Protein AF-0000000087668466 (afdb_homodimer)

pLDDT: mean 83.69, std 15.33, range [40.72, 98.5]

Secondary structure (DSSP, 8-state):
---TTEEEEE-PPPSS---TT---TTS-EEEEEEEEPPPB--EEEEEEEESSPPPTTS-EEEEPHHHHHHHT-PSSEEEE-SEEEEEEGGG-TTBS-SS-SEE--HHHHHHHHHHHHHHHHTT--EEEE--/---TTEEEEE-PPPSS---TT---TTS-EEEEEEEEPPPB--EEEEEEEESSPPPTTS--EEEPHHHHHHHT-PSSEEE--SEEEEEEGGG-TTBS-SS-SEE--HHHHHHHHHHHHHHHHTT--EEEE--

Structure (mmCIF, N/CA/C/O backbone):
data_AF-0000000087668466-model_v1
#
loop_
_entity.id
_entity.type
_entity.pdbx_description
1 polymer 'Growth inhibitor PemK'
#
loop_
_atom_site.group_PDB
_atom_site.id
_atom_site.type_symbol
_atom_site.label_atom_id
_atom_site.label_alt_id
_atom_site.label_comp_id
_atom_site.label_asym_id
_atom_site.label_entity_id
_atom_site.label_seq_id
_atom_site.pdbx_PDB_ins_code
_atom_site.Cartn_x
_atom_site.Cartn_y
_atom_site.Cartn_z
_atom_site.occupancy
_atom_site.B_iso_or_equiv
_atom_site.auth_seq_id
_atom_site.auth_comp_id
_atom_site.auth_asym_id
_atom_site.auth_atom_id
_atom_site.pdbx_PDB_model_num
ATOM 1 N N . MET A 1 1 ? -9.117 -13.438 -1.284 1 74.69 1 MET A N 1
ATOM 2 C CA . MET A 1 1 ? -7.766 -12.883 -1.283 1 74.69 1 MET A CA 1
ATOM 3 C C . MET A 1 1 ? -6.734 -13.953 -1.616 1 74.69 1 MET A C 1
ATOM 5 O O . MET A 1 1 ? -6.914 -15.125 -1.272 1 74.69 1 MET A O 1
ATOM 9 N N . LEU A 1 2 ? -5.879 -13.742 -2.621 1 89.25 2 LEU A N 1
ATOM 10 C CA . LEU A 1 2 ? -4.828 -14.664 -3.051 1 89.25 2 LEU A CA 1
ATOM 11 C C . LEU A 1 2 ? -3.779 -14.836 -1.96 1 89.25 2 LEU A C 1
ATOM 13 O O . LEU A 1 2 ? -3.227 -13.852 -1.461 1 89.25 2 LEU A O 1
ATOM 17 N N . GLU A 1 3 ? -3.691 -16.078 -1.458 1 93.69 3 GLU A N 1
ATOM 18 C CA . GLU A 1 3 ? -2.729 -16.406 -0.412 1 93.69 3 GLU A CA 1
ATOM 19 C C . GLU A 1 3 ? -1.695 -17.406 -0.915 1 93.69 3 GLU A C 1
ATOM 21 O O . GLU A 1 3 ? -2 -18.25 -1.76 1 93.69 3 GLU A O 1
ATOM 26 N N . PRO A 1 4 ? -0.49 -17.312 -0.332 1 95.81 4 PRO A N 1
ATOM 27 C CA . PRO A 1 4 ? 0.519 -18.312 -0.706 1 95.81 4 PRO A CA 1
ATOM 28 C C . PRO A 1 4 ? 0.004 -19.75 -0.595 1 95.81 4 PRO A C 1
ATOM 30 O O . PRO A 1 4 ? -0.711 -20.078 0.354 1 95.81 4 PRO A O 1
ATOM 33 N N . GLY A 1 5 ? 0.36 -20.5 -1.574 1 97.19 5 GLY A N 1
ATOM 34 C CA . GLY A 1 5 ? -0.055 -21.891 -1.605 1 97.19 5 GLY A CA 1
ATOM 35 C C . GLY A 1 5 ? -1.271 -22.141 -2.48 1 97.19 5 GLY A C 1
ATOM 36 O O . GLY A 1 5 ? -1.521 -23.266 -2.908 1 97.19 5 GLY A O 1
ATOM 37 N N . GLN A 1 6 ? -2.033 -21.109 -2.707 1 97.69 6 GLN A N 1
ATOM 38 C CA . GLN A 1 6 ? -3.234 -21.266 -3.521 1 97.69 6 GLN A CA 1
ATOM 39 C C . GLN A 1 6 ? -2.881 -21.438 -4.996 1 97.69 6 GLN A C 1
ATOM 41 O O . GLN A 1 6 ? -1.915 -20.844 -5.484 1 97.69 6 GLN A O 1
ATOM 46 N N . VAL A 1 7 ? -3.652 -22.312 -5.621 1 97.81 7 VAL A N 1
ATOM 47 C CA . VAL A 1 7 ? -3.562 -22.516 -7.062 1 97.81 7 VAL A CA 1
ATOM 48 C C . VAL A 1 7 ? -4.785 -21.906 -7.75 1 97.81 7 VAL A C 1
ATOM 50 O O . VAL A 1 7 ? -5.922 -22.203 -7.379 1 97.81 7 VAL A O 1
ATOM 53 N N . VAL A 1 8 ? -4.504 -21.031 -8.719 1 96.69 8 VAL A N 1
ATOM 54 C CA . VAL A 1 8 ? -5.574 -20.328 -9.422 1 96.69 8 VAL A CA 1
ATOM 55 C C . VAL A 1 8 ? -5.332 -20.406 -10.93 1 96.69 8 VAL A C 1
ATOM 57 O O . VAL A 1 8 ? -4.234 -20.75 -11.367 1 96.69 8 VAL A O 1
ATOM 60 N N . ARG A 1 9 ? -6.398 -20.156 -11.656 1 95.25 9 ARG A N 1
ATOM 61 C CA . ARG A 1 9 ? -6.258 -20.062 -13.102 1 95.25 9 ARG A CA 1
ATOM 62 C C . ARG A 1 9 ? -5.918 -18.641 -13.531 1 95.25 9 ARG A C 1
ATOM 64 O O . ARG A 1 9 ? -6.547 -17.672 -13.07 1 95.25 9 ARG A O 1
ATOM 71 N N . PHE A 1 10 ? -4.945 -18.516 -14.391 1 93.88 10 PHE A N 1
ATOM 72 C CA . PHE A 1 10 ? -4.352 -17.234 -14.734 1 93.88 10 PHE A CA 1
ATOM 73 C C . PHE A 1 10 ? -3.822 -17.25 -16.172 1 93.88 10 PHE A C 1
ATOM 75 O O . PHE A 1 10 ? -3.283 -18.25 -16.625 1 93.88 10 PHE A O 1
ATOM 82 N N . PHE A 1 11 ? -4 -16.062 -16.875 1 90.94 11 PHE A N 1
ATOM 83 C CA . PHE A 1 11 ? -3.406 -15.883 -18.203 1 90.94 11 PHE A CA 1
ATOM 84 C C . PHE A 1 11 ? -1.928 -15.523 -18.078 1 90.94 11 PHE A C 1
ATOM 86 O O . PHE A 1 11 ? -1.559 -14.352 -18.156 1 90.94 11 PHE A O 1
ATOM 93 N N . TYR A 1 12 ? -1.176 -16.516 -17.953 1 90.25 12 TYR A N 1
ATOM 94 C CA . TYR A 1 12 ? 0.248 -16.406 -17.656 1 90.25 12 TYR A CA 1
ATOM 95 C C . TYR A 1 12 ? 1.022 -15.93 -18.875 1 90.25 12 TYR A C 1
ATOM 97 O O . TYR A 1 12 ? 0.819 -16.438 -19.984 1 90.25 12 TYR A O 1
ATOM 105 N N . LEU A 1 13 ? 1.926 -14.961 -18.672 1 84.38 13 LEU A N 1
ATOM 106 C CA . LEU A 1 13 ? 2.801 -14.43 -19.703 1 84.38 13 LEU A CA 1
ATOM 107 C C . LEU A 1 13 ? 4.195 -15.047 -19.609 1 84.38 13 LEU A C 1
ATOM 109 O O . LEU A 1 13 ? 4.871 -14.898 -18.578 1 84.38 13 LEU A O 1
ATOM 113 N N . TRP A 1 14 ? 4.598 -15.672 -20.641 1 82.31 14 TRP A N 1
ATOM 114 C CA . TRP A 1 14 ? 5.926 -16.281 -20.672 1 82.31 14 TRP A CA 1
ATOM 115 C C . TRP A 1 14 ? 6.957 -15.297 -21.219 1 82.31 14 TRP A C 1
ATOM 117 O O . TRP A 1 14 ? 6.68 -14.547 -22.156 1 82.31 14 TRP A O 1
ATOM 127 N N . SER A 1 15 ? 8 -14.953 -20.438 1 72.69 15 SER A N 1
ATOM 128 C CA . SER A 1 15 ? 9.078 -14.109 -20.938 1 72.69 15 SER A CA 1
ATOM 129 C C . SER A 1 15 ? 9.727 -14.719 -22.188 1 72.69 15 SER A C 1
ATOM 131 O O . SER A 1 15 ? 10.102 -13.992 -23.109 1 72.69 15 SER A O 1
ATOM 133 N N . ARG A 1 16 ? 10.336 -15.914 -22.125 1 60.56 16 ARG A N 1
ATOM 134 C CA . ARG A 1 16 ? 11.008 -16.562 -23.25 1 60.56 16 ARG A CA 1
ATOM 135 C C . ARG A 1 16 ? 10.031 -17.391 -24.062 1 60.56 16 ARG A C 1
ATOM 137 O O . ARG A 1 16 ? 8.969 -17.781 -23.578 1 60.56 16 ARG A O 1
ATOM 144 N N . GLN A 1 17 ? 10.164 -17.344 -25.328 1 52.53 17 GLN A N 1
ATOM 145 C CA . GLN A 1 17 ? 9.414 -18.219 -26.219 1 52.53 17 GLN A CA 1
ATOM 146 C C . GLN A 1 17 ? 9.062 -19.531 -25.516 1 52.53 17 GLN A C 1
ATOM 148 O O . GLN A 1 17 ? 9.945 -20.25 -25.031 1 52.53 17 GLN A O 1
ATOM 153 N N . PRO A 1 18 ? 7.824 -19.547 -24.984 1 53.69 18 PRO A N 1
ATOM 154 C CA . PRO A 1 18 ? 7.445 -20.828 -24.406 1 53.69 18 PRO A CA 1
ATOM 155 C C . PRO A 1 18 ? 7.93 -22.016 -25.219 1 53.69 18 PRO A C 1
ATOM 157 O O . PRO A 1 18 ? 8.133 -21.891 -26.438 1 53.69 18 PRO A O 1
ATOM 160 N N . ALA A 1 19 ? 8.547 -23.047 -24.562 1 48.31 19 ALA A N 1
ATOM 161 C CA . ALA A 1 19 ? 8.914 -24.234 -25.328 1 48.31 19 ALA A CA 1
ATOM 162 C C . ALA A 1 19 ? 7.809 -24.625 -26.297 1 48.31 19 ALA A C 1
ATOM 164 O O . ALA A 1 19 ? 6.652 -24.234 -26.125 1 48.31 19 ALA A O 1
ATOM 165 N N . ALA A 1 20 ? 8.047 -25.375 -27.203 1 45.81 20 ALA A N 1
ATOM 166 C CA . ALA A 1 20 ? 7.207 -26.016 -28.203 1 45.81 20 ALA A CA 1
ATOM 167 C C . ALA A 1 20 ? 5.949 -26.609 -27.578 1 45.81 20 ALA A C 1
ATOM 169 O O . ALA A 1 20 ? 6.027 -27.344 -26.594 1 45.81 20 ALA A O 1
ATOM 170 N N . GLY A 1 21 ? 4.723 -26.078 -27.859 1 49 21 GLY A N 1
ATOM 171 C CA . GLY A 1 21 ? 3.426 -26.547 -27.391 1 49 21 GLY A CA 1
ATOM 172 C C . GLY A 1 21 ? 2.791 -25.625 -26.375 1 49 21 GLY A C 1
ATOM 173 O O . GLY A 1 21 ? 1.632 -25.797 -26 1 49 21 GLY A O 1
ATOM 174 N N . GLU A 1 22 ? 3.619 -25.047 -25.594 1 52.09 22 GLU A N 1
ATOM 175 C CA . GLU A 1 22 ? 3.023 -24.109 -24.656 1 52.09 22 GLU A CA 1
ATOM 176 C C . GLU A 1 22 ? 2.531 -22.844 -25.344 1 52.09 22 GLU A C 1
ATOM 178 O O . GLU A 1 22 ? 3.295 -22.188 -26.047 1 52.09 22 GLU A O 1
ATOM 183 N N . GLU A 1 23 ? 1.44 -22.906 -26.016 1 49.44 23 GLU A N 1
ATOM 184 C CA . GLU A 1 23 ? 0.861 -21.797 -26.75 1 49.44 23 GLU A CA 1
ATOM 185 C C . GLU A 1 23 ? 0.897 -20.516 -25.922 1 49.44 23 GLU A C 1
ATOM 187 O O . GLU A 1 23 ? 0.97 -20.562 -24.688 1 49.44 23 GLU A O 1
ATOM 192 N N . SER A 1 24 ? 0.688 -19.375 -26.656 1 50.5 24 SER A N 1
ATOM 193 C CA . SER A 1 24 ? 0.589 -17.953 -26.359 1 50.5 24 SER A CA 1
ATOM 194 C C . SER A 1 24 ? -0.264 -17.703 -25.109 1 50.5 24 SER A C 1
ATOM 196 O O . SER A 1 24 ? -1.017 -18.578 -24.688 1 50.5 24 SER A O 1
ATOM 198 N N . GLY A 1 25 ? -0.074 -16.531 -24.281 1 55.69 25 GLY A N 1
ATOM 199 C CA . GLY A 1 25 ? -0.77 -15.75 -23.281 1 55.69 25 GLY A CA 1
ATOM 200 C C . GLY A 1 25 ? -2.279 -15.812 -23.422 1 55.69 25 GLY A C 1
ATOM 201 O O . GLY A 1 25 ? -3 -15.078 -22.734 1 55.69 25 GLY A O 1
ATOM 202 N N . ARG A 1 26 ? -2.707 -16.828 -24.391 1 63.75 26 ARG A N 1
ATOM 203 C CA . ARG A 1 26 ? -4.137 -16.672 -24.625 1 63.75 26 ARG A CA 1
ATOM 204 C C . ARG A 1 26 ? -4.941 -17.641 -23.766 1 63.75 26 ARG A C 1
ATOM 206 O O . ARG A 1 26 ? -6.168 -17.547 -23.688 1 63.75 26 ARG A O 1
ATOM 213 N N . LYS A 1 27 ? -4.137 -18.609 -23.062 1 82 27 LYS A N 1
ATOM 214 C CA . LYS A 1 27 ? -4.988 -19.5 -22.266 1 82 27 LYS A CA 1
ATOM 215 C C . LYS A 1 27 ? -4.688 -19.359 -20.781 1 82 27 LYS A C 1
ATOM 217 O O . LYS A 1 27 ? -3.527 -19.219 -20.375 1 82 27 LYS A O 1
ATOM 222 N N . ALA A 1 28 ? -5.809 -19.438 -20.078 1 90.06 28 ALA A N 1
ATOM 223 C CA . ALA A 1 28 ? -5.637 -19.438 -18.625 1 90.06 28 ALA A CA 1
ATOM 224 C C . ALA A 1 28 ? -5.031 -20.75 -18.156 1 90.06 28 ALA A C 1
ATOM 226 O O . ALA A 1 28 ? -5.418 -21.828 -18.609 1 90.06 28 ALA A O 1
ATOM 227 N N . ARG A 1 29 ? -3.986 -20.719 -17.391 1 92 29 ARG A N 1
ATOM 228 C CA . ARG A 1 29 ? -3.336 -21.906 -16.844 1 92 29 ARG A CA 1
ATOM 229 C C . ARG A 1 29 ? -3.258 -21.844 -15.328 1 92 29 ARG A C 1
ATOM 231 O O . ARG A 1 29 ? -3.383 -20.766 -14.742 1 92 29 ARG A O 1
ATOM 238 N N . PRO A 1 30 ? -3.133 -23.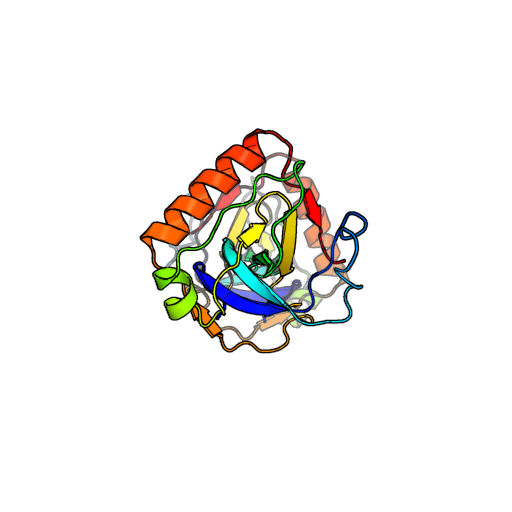078 -14.75 1 95.75 30 PRO A N 1
ATOM 239 C CA . PRO A 1 30 ? -2.932 -23.047 -13.305 1 95.75 30 PRO A CA 1
ATOM 240 C C . PRO A 1 30 ? -1.602 -22.422 -12.906 1 95.75 30 PRO A C 1
ATOM 242 O O . PRO A 1 30 ? -0.575 -22.672 -13.539 1 95.75 30 PRO A O 1
ATOM 245 N N . VAL A 1 31 ? -1.714 -21.562 -11.961 1 95.44 31 VAL A N 1
ATOM 246 C CA . VAL A 1 31 ? -0.532 -20.953 -11.352 1 95.44 31 VAL A CA 1
ATOM 247 C C . VAL A 1 31 ? -0.615 -21.062 -9.836 1 95.44 31 VAL A C 1
ATOM 249 O O . VAL A 1 31 ? -1.71 -21.125 -9.266 1 95.44 31 VAL A O 1
ATOM 252 N N . CYS A 1 32 ? 0.542 -21.078 -9.25 1 96.75 32 CYS A N 1
ATOM 253 C CA . CYS A 1 32 ? 0.614 -21.078 -7.789 1 96.75 32 CYS A CA 1
ATOM 254 C C . CYS A 1 32 ? 1.065 -19.734 -7.258 1 96.75 32 CYS A C 1
ATOM 256 O O . CYS A 1 32 ? 2.047 -19.156 -7.738 1 96.75 32 CYS A O 1
ATOM 258 N N . VAL A 1 33 ? 0.328 -19.25 -6.266 1 96.44 33 VAL A N 1
ATOM 259 C CA . VAL A 1 33 ? 0.788 -18.094 -5.488 1 96.44 33 VAL A CA 1
ATOM 260 C C . VAL A 1 33 ? 1.886 -18.531 -4.523 1 96.44 33 VAL A C 1
ATOM 262 O O . VAL A 1 33 ? 1.638 -19.328 -3.609 1 96.44 33 VAL A O 1
ATOM 265 N N . VAL A 1 34 ? 3.09 -17.984 -4.648 1 93.69 34 VAL A N 1
ATOM 266 C CA . VAL A 1 34 ? 4.18 -18.422 -3.781 1 93.69 34 VAL A CA 1
ATOM 267 C C . VAL A 1 34 ? 4.504 -17.328 -2.766 1 93.69 34 VAL A C 1
ATOM 269 O O . VAL A 1 34 ? 4.766 -17.609 -1.597 1 93.69 34 VAL A O 1
ATOM 272 N N . VAL A 1 35 ? 4.453 -16.078 -3.244 1 90.88 35 VAL A N 1
ATOM 273 C CA . VAL A 1 35 ? 4.75 -14.938 -2.389 1 90.88 35 VAL A CA 1
ATOM 274 C C . VAL A 1 35 ? 3.65 -13.891 -2.527 1 90.88 35 VAL A C 1
ATOM 276 O O . VAL A 1 35 ? 3.137 -13.656 -3.625 1 90.88 35 VAL A O 1
ATOM 279 N N . ARG A 1 36 ? 3.234 -13.391 -1.393 1 91.69 36 ARG A N 1
ATOM 280 C CA . ARG A 1 36 ? 2.377 -12.211 -1.343 1 91.69 36 ARG A CA 1
ATOM 281 C C . ARG A 1 36 ? 3.027 -11.094 -0.537 1 91.69 36 ARG A C 1
ATOM 283 O O . ARG A 1 36 ? 3.436 -11.297 0.607 1 91.69 36 ARG A O 1
ATOM 290 N N . THR A 1 37 ? 3.115 -9.953 -1.13 1 90.56 37 THR A N 1
ATOM 291 C CA . THR A 1 37 ? 3.662 -8.805 -0.423 1 90.56 37 THR A CA 1
ATOM 292 C C . THR A 1 37 ? 2.545 -7.977 0.208 1 90.56 37 THR A C 1
ATOM 294 O O . THR A 1 37 ? 1.407 -7.996 -0.267 1 90.56 37 THR A O 1
ATOM 297 N N . ALA A 1 38 ? 2.842 -7.375 1.315 1 85.81 38 ALA A N 1
ATOM 298 C CA . ALA A 1 38 ? 1.874 -6.59 2.076 1 85.81 38 ALA A CA 1
ATOM 299 C C . ALA A 1 38 ? 1.479 -5.328 1.317 1 85.81 38 ALA A C 1
ATOM 301 O O . ALA A 1 38 ? 2.258 -4.805 0.516 1 85.81 38 ALA A O 1
ATOM 302 N N . VAL A 1 39 ? 0.269 -5 1.552 1 85.12 39 VAL A N 1
ATOM 303 C CA . VAL A 1 39 ? -0.189 -3.682 1.119 1 85.12 39 VAL A CA 1
ATOM 304 C C . VAL A 1 39 ? 0.489 -2.6 1.955 1 85.12 39 VAL A C 1
ATOM 306 O O . VAL A 1 39 ? 0.619 -2.738 3.174 1 85.12 39 VAL A O 1
ATOM 309 N N . VAL A 1 40 ? 1.093 -1.697 1.32 1 83.44 40 VAL A N 1
ATOM 310 C CA . VAL A 1 40 ? 1.573 -0.511 2.021 1 83.44 40 VAL A CA 1
ATOM 311 C C . VAL A 1 40 ? 0.522 0.595 1.945 1 83.44 40 VAL A C 1
ATOM 313 O O . VAL A 1 40 ? 0.251 1.129 0.868 1 83.44 40 VAL A O 1
ATOM 316 N N . PRO A 1 41 ? -0.043 0.794 3.109 1 84.5 41 PRO A N 1
ATOM 317 C CA . PRO A 1 41 ? -1.037 1.869 3.08 1 84.5 41 PRO A CA 1
ATOM 318 C C . PRO A 1 41 ? -0.433 3.223 2.711 1 84.5 41 PRO A C 1
ATOM 320 O O . PRO A 1 41 ? 0.759 3.451 2.932 1 84.5 41 PRO A O 1
ATOM 323 N N . GLY A 1 42 ? -1.167 3.922 2.029 1 87.75 42 GLY A N 1
ATOM 324 C CA . GLY A 1 42 ? -0.729 5.297 1.863 1 87.75 42 GLY A CA 1
ATOM 325 C C . GLY A 1 42 ? -0.525 6.023 3.182 1 87.75 42 GLY A C 1
ATOM 326 O O . GLY A 1 42 ? -0.926 5.527 4.234 1 87.75 42 GLY A O 1
ATOM 327 N N . ALA A 1 43 ? 0.302 7.082 3.186 1 90.81 43 ALA A N 1
ATOM 328 C CA . ALA A 1 43 ? 0.573 7.891 4.371 1 90.81 43 ALA A CA 1
ATOM 329 C C . ALA A 1 43 ? 0.431 9.375 4.066 1 90.81 43 ALA A C 1
ATOM 331 O O . ALA A 1 43 ? 0.506 9.789 2.906 1 90.81 43 ALA A O 1
ATOM 332 N N . VAL A 1 44 ? 0.131 10.047 5.164 1 92.94 44 VAL A N 1
ATOM 333 C CA . VAL A 1 44 ? 0.108 11.5 5.051 1 92.94 44 VAL A CA 1
ATOM 334 C C . VAL A 1 44 ? 1.109 12.117 6.027 1 92.94 44 VAL A C 1
ATOM 336 O O . VAL A 1 44 ? 1.418 11.523 7.062 1 92.94 44 VAL A O 1
ATOM 339 N N . PHE A 1 45 ? 1.601 13.258 5.629 1 91.5 45 PHE A N 1
ATOM 340 C CA . PHE A 1 45 ? 2.469 14.078 6.461 1 91.5 45 PHE A CA 1
ATOM 341 C C . PHE A 1 45 ? 1.72 15.305 6.98 1 91.5 45 PHE A C 1
ATOM 343 O O . PHE A 1 45 ? 1.287 16.156 6.195 1 91.5 45 PHE A O 1
ATOM 350 N N . LEU A 1 46 ? 1.592 15.297 8.281 1 93.56 46 LEU A N 1
ATOM 351 C CA . LEU A 1 46 ? 0.77 16.297 8.945 1 93.56 46 LEU A CA 1
ATOM 352 C C . LEU A 1 46 ? 1.641 17.359 9.625 1 93.56 46 LEU A C 1
ATOM 354 O O . LEU A 1 46 ? 2.475 17.031 10.469 1 93.56 46 LEU A O 1
ATOM 358 N N . PHE A 1 47 ? 1.42 18.594 9.219 1 92.75 47 PHE A N 1
ATOM 359 C CA . PHE A 1 47 ? 2.131 19.719 9.797 1 92.75 47 PHE A CA 1
ATOM 360 C C . PHE A 1 47 ? 1.215 20.516 10.719 1 92.75 47 PHE A C 1
ATOM 362 O O . PHE A 1 47 ? 0.108 20.891 10.328 1 92.75 47 PHE A O 1
ATOM 369 N N . PRO A 1 48 ? 1.625 20.844 11.914 1 92.25 48 PRO A N 1
ATOM 370 C CA . PRO A 1 48 ? 0.76 21.531 12.883 1 92.25 48 PRO A CA 1
ATOM 371 C C . PRO A 1 48 ? 0.618 23.016 12.594 1 92.25 48 PRO A C 1
ATOM 373 O O . PRO A 1 48 ? 1.541 23.641 12.062 1 92.25 48 PRO A O 1
ATOM 376 N N . ILE A 1 49 ? -0.532 23.484 12.938 1 94.19 49 ILE A N 1
ATOM 377 C CA . ILE A 1 49 ? -0.84 24.906 12.852 1 94.19 49 ILE A CA 1
ATOM 378 C C . ILE A 1 49 ? -1.009 25.484 14.258 1 94.19 49 ILE A C 1
ATOM 380 O O . ILE A 1 49 ? -1.653 24.859 15.109 1 94.19 49 ILE A O 1
ATOM 384 N N . SER A 1 50 ? -0.351 26.609 14.492 1 90.56 50 SER A N 1
ATOM 385 C CA . SER A 1 50 ? -0.374 27.25 15.797 1 90.56 50 SER A CA 1
ATOM 386 C C . SER A 1 50 ? -1.004 28.641 15.727 1 90.56 50 SER A C 1
ATOM 388 O O . SER A 1 50 ? -0.775 29.391 14.766 1 90.56 50 SER A O 1
ATOM 390 N N . SER A 1 51 ? -1.815 28.922 16.703 1 91 51 SER A N 1
ATOM 391 C CA . SER A 1 51 ? -2.324 30.281 16.844 1 91 51 SER A CA 1
ATOM 392 C C . SER A 1 51 ? -1.312 31.188 17.547 1 91 51 SER A C 1
ATOM 394 O O . SER A 1 51 ? -1.483 32.406 17.594 1 91 51 SER A O 1
ATOM 396 N N . GLN A 1 52 ? -0.264 30.547 18.047 1 86.25 52 GLN A N 1
ATOM 397 C CA . GLN A 1 52 ? 0.82 31.297 18.656 1 86.25 52 GLN A CA 1
ATOM 398 C C . GLN A 1 52 ? 2.057 31.328 17.766 1 86.25 52 GLN A C 1
ATOM 400 O O . GLN A 1 52 ? 2.416 30.312 17.172 1 86.25 52 GLN A O 1
ATOM 405 N N . MET A 1 53 ? 2.648 32.469 17.719 1 82.69 53 MET A N 1
ATOM 406 C CA . MET A 1 53 ? 3.875 32.625 16.938 1 82.69 53 MET A CA 1
ATOM 407 C C . MET A 1 53 ? 4.973 31.719 17.5 1 82.69 53 MET A C 1
ATOM 409 O O . MET A 1 53 ? 5.238 31.734 18.703 1 82.69 53 MET A O 1
ATOM 413 N N . PRO A 1 54 ? 5.469 30.938 16.562 1 77.81 54 PRO A N 1
ATOM 414 C CA . PRO A 1 54 ? 6.555 30.078 17.031 1 77.81 54 PRO A CA 1
ATOM 415 C C . PRO A 1 54 ? 7.766 30.859 17.516 1 77.81 54 PRO A C 1
ATOM 417 O O . PRO A 1 54 ? 7.914 32.031 17.188 1 77.81 54 PRO A O 1
ATOM 420 N N . GLY A 1 55 ? 8.602 30.219 18.25 1 75.38 55 GLY A N 1
ATOM 421 C CA . GLY A 1 55 ? 9.797 30.859 18.781 1 75.38 55 GLY A CA 1
ATOM 422 C C . GLY A 1 55 ? 10.836 31.172 17.734 1 75.38 55 GLY A C 1
ATOM 423 O O . GLY A 1 55 ? 10.656 30.828 16.562 1 75.38 55 GLY A O 1
ATOM 424 N N . PRO A 1 56 ? 11.812 31.922 18.141 1 72.62 56 PRO A N 1
ATOM 425 C CA . PRO A 1 56 ? 12.844 32.406 17.219 1 72.62 56 PRO A CA 1
ATOM 426 C C . PRO A 1 56 ? 13.609 31.281 16.531 1 72.62 56 PRO A C 1
ATOM 428 O O . PRO A 1 56 ? 14.195 31.5 15.469 1 72.62 56 PRO A O 1
ATOM 431 N N . ASP A 1 57 ? 13.625 30.172 17.047 1 70.44 57 ASP A N 1
ATOM 432 C CA . ASP A 1 57 ? 14.43 29.078 16.516 1 70.44 57 ASP A CA 1
ATOM 433 C C . ASP A 1 57 ? 13.688 28.344 15.391 1 70.44 57 ASP A C 1
ATOM 435 O O . ASP A 1 57 ? 14.258 27.484 14.734 1 70.44 57 ASP A O 1
ATOM 439 N N . ARG A 1 58 ? 12.461 28.859 15.219 1 68.19 58 ARG A N 1
ATOM 440 C CA . ARG A 1 58 ? 11.672 28.156 14.211 1 68.19 58 ARG A CA 1
ATOM 441 C C . ARG A 1 58 ? 11.109 29.141 13.188 1 68.19 58 ARG A C 1
ATOM 443 O O . ARG A 1 58 ? 10.359 30.047 13.531 1 68.19 58 ARG A O 1
ATOM 450 N N . PRO A 1 59 ? 11.578 29.016 12.008 1 68.19 59 PRO A N 1
ATOM 451 C CA . PRO A 1 59 ? 10.945 29.922 11.039 1 68.19 59 PRO A CA 1
ATOM 452 C C . PRO A 1 59 ? 9.492 29.562 10.766 1 68.19 59 PRO A C 1
ATOM 454 O O . PRO A 1 59 ? 9.195 28.469 10.289 1 68.19 59 PRO A O 1
ATOM 457 N N . PRO A 1 60 ? 8.656 30.438 11.375 1 72.31 60 PRO A N 1
ATOM 458 C CA . PRO A 1 60 ? 7.254 30.125 11.094 1 72.31 60 PRO A CA 1
ATOM 459 C C . PRO A 1 60 ? 6.797 30.609 9.719 1 72.31 60 PRO A C 1
ATOM 461 O O . PRO A 1 60 ? 7.352 31.578 9.188 1 72.31 60 PRO A O 1
ATOM 464 N N . LEU A 1 61 ? 6.047 29.812 9.062 1 89.38 61 LEU A N 1
ATOM 465 C CA . LEU A 1 61 ? 5.328 30.297 7.895 1 89.38 61 LEU A CA 1
ATOM 466 C C . LEU A 1 61 ? 3.957 30.844 8.281 1 89.38 61 LEU A C 1
ATOM 468 O O . LEU A 1 61 ? 3.057 30.078 8.625 1 89.38 61 LEU A O 1
ATOM 472 N N . ALA A 1 62 ? 3.852 32.25 8.211 1 93.62 62 ALA A N 1
ATOM 473 C CA . ALA A 1 62 ? 2.582 32.906 8.547 1 93.62 62 ALA A CA 1
ATOM 474 C C . ALA A 1 62 ? 1.519 32.594 7.492 1 93.62 62 ALA A C 1
ATOM 476 O O . ALA A 1 62 ? 1.807 32.594 6.293 1 93.62 62 ALA A O 1
ATOM 477 N N . ILE A 1 63 ? 0.29 32.375 7.922 1 96.44 63 ILE A N 1
ATOM 478 C CA . ILE A 1 63 ? -0.842 32.125 7.035 1 96.44 63 ILE A CA 1
ATOM 479 C C . ILE A 1 63 ? -1.65 33.406 6.859 1 96.44 63 ILE A C 1
ATOM 481 O O . ILE A 1 63 ? -2.014 34.062 7.84 1 96.44 63 ILE A O 1
ATOM 485 N N . SER A 1 64 ? -1.929 33.812 5.621 1 97.31 64 SER A N 1
ATOM 486 C CA . SER A 1 64 ? -2.688 35.031 5.355 1 97.31 64 SER A CA 1
ATOM 487 C C . SER A 1 64 ? -4.125 34.906 5.852 1 97.31 64 SER A C 1
ATOM 489 O O . SER A 1 64 ? -4.633 33.812 6.023 1 97.31 64 SER A O 1
ATOM 491 N N . GLN A 1 65 ? -4.711 36.094 6.012 1 97.88 65 GLN A N 1
ATOM 492 C CA . GLN A 1 65 ? -6.102 36.125 6.457 1 97.88 65 GLN A CA 1
ATOM 493 C C . GLN A 1 65 ? -7 35.375 5.484 1 97.88 65 GLN A C 1
ATOM 495 O O . GLN A 1 65 ? -7.91 34.625 5.902 1 97.88 65 GLN A O 1
ATOM 500 N N . VAL A 1 66 ? -6.77 35.5 4.207 1 98.12 66 VAL A N 1
ATOM 501 C CA . VAL A 1 66 ? -7.562 34.844 3.174 1 98.12 66 VAL A CA 1
ATOM 502 C C . VAL A 1 66 ? -7.426 33.312 3.297 1 98.12 66 VAL A C 1
ATOM 504 O O . VAL A 1 66 ? -8.414 32.594 3.229 1 98.12 66 VAL A O 1
ATOM 507 N N . GLU A 1 67 ? -6.25 32.875 3.441 1 98.5 67 GLU A N 1
ATOM 508 C CA . GLU A 1 67 ? -6 31.453 3.557 1 98.5 67 GLU A CA 1
ATOM 509 C C . GLU A 1 67 ? -6.59 30.891 4.848 1 98.5 67 GLU A C 1
ATOM 511 O O . GLU A 1 67 ? -7.082 29.766 4.875 1 98.5 67 GLU A O 1
ATOM 516 N N . CYS A 1 68 ? -6.477 31.656 5.938 1 98.19 68 CYS A N 1
ATOM 517 C CA . CYS A 1 68 ? -7.121 31.234 7.18 1 98.19 68 CYS A CA 1
ATOM 518 C C . CYS A 1 68 ? -8.617 31.031 6.977 1 98.19 68 CYS A C 1
ATOM 520 O O . CYS A 1 68 ? -9.18 30.031 7.426 1 98.19 68 CYS A O 1
ATOM 522 N N . ARG A 1 69 ? -9.227 31.938 6.32 1 97.75 69 ARG A N 1
ATOM 523 C CA . ARG A 1 69 ? -10.656 31.828 6.047 1 97.75 69 ARG A CA 1
ATOM 524 C C . ARG A 1 69 ? -10.977 30.594 5.219 1 97.75 69 ARG A C 1
ATOM 526 O O . ARG A 1 69 ? -11.906 29.844 5.539 1 97.75 69 ARG A O 1
ATOM 533 N N . ARG A 1 70 ? -10.156 30.312 4.195 1 97.94 70 ARG A N 1
ATOM 534 C CA . ARG A 1 70 ? -10.352 29.141 3.334 1 97.94 70 ARG A CA 1
ATOM 535 C C . ARG A 1 70 ? -10.227 27.859 4.129 1 97.94 70 ARG A C 1
ATOM 537 O O . ARG A 1 70 ? -10.961 26.891 3.877 1 97.94 70 ARG A O 1
ATOM 544 N N . ALA A 1 71 ? -9.32 27.875 5.047 1 98 71 ALA A N 1
ATOM 545 C CA . ALA A 1 71 ? -8.977 26.656 5.785 1 98 71 ALA A CA 1
ATOM 546 C C . ALA A 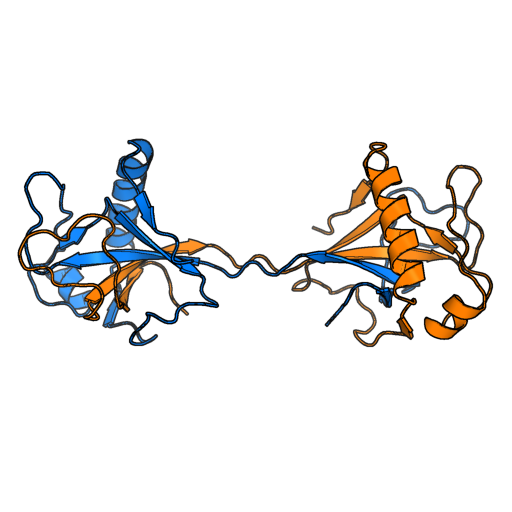1 71 ? -9.875 26.484 7.008 1 98 71 ALA A C 1
ATOM 548 O O . ALA A 1 71 ? -9.789 25.469 7.707 1 98 71 ALA A O 1
ATOM 549 N N . GLY A 1 72 ? -10.672 27.469 7.285 1 97.25 72 GLY A N 1
ATOM 550 C CA . GLY A 1 72 ? -11.547 27.406 8.445 1 97.25 72 GLY A CA 1
ATOM 551 C C . GLY A 1 72 ? -10.828 27.672 9.75 1 97.25 72 GLY A C 1
ATOM 552 O O . GLY A 1 72 ? -11.133 27.062 10.773 1 97.25 72 GLY A O 1
ATOM 553 N N . LEU A 1 73 ? -9.875 28.531 9.695 1 97.5 73 LEU A N 1
ATOM 554 C CA . LEU A 1 73 ? -9.047 28.844 10.852 1 97.5 73 LEU A CA 1
ATOM 555 C C . LEU A 1 73 ? -9.281 30.281 11.305 1 97.5 73 LEU A C 1
ATOM 557 O O . LEU A 1 73 ? -9.711 31.125 10.516 1 97.5 73 LEU A O 1
ATOM 561 N N . ASP A 1 74 ? -8.922 30.453 12.562 1 96.62 74 ASP A N 1
ATOM 562 C CA . ASP A 1 74 ? -8.8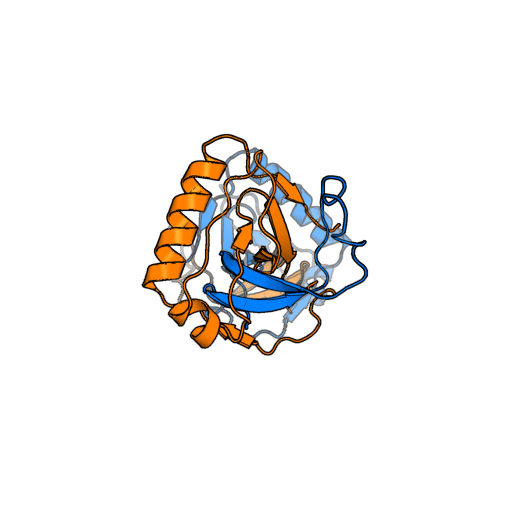83 31.828 13.055 1 96.62 74 ASP A CA 1
ATOM 563 C C . ASP A 1 74 ? -7.57 32.531 12.664 1 96.62 74 ASP A C 1
ATOM 565 O O . ASP A 1 74 ? -6.512 31.891 12.648 1 96.62 74 ASP A O 1
ATOM 569 N N . PHE A 1 75 ? -7.758 33.781 12.406 1 96.12 75 PHE A N 1
ATOM 570 C CA . PHE A 1 75 ? -6.59 34.594 12.133 1 96.12 75 PHE A CA 1
ATOM 571 C C . PHE A 1 75 ? -6.176 35.375 13.383 1 96.12 75 PHE A C 1
ATOM 573 O O . PHE A 1 75 ? -7.031 35.875 14.125 1 96.12 75 PHE A O 1
ATOM 580 N N . PRO A 1 76 ? -4.73 35.438 13.688 1 94.88 76 PRO A N 1
ATOM 581 C CA . PRO A 1 76 ? -3.59 34.938 12.906 1 94.88 76 PRO A CA 1
ATOM 582 C C . PRO A 1 76 ? -3.164 33.531 13.32 1 94.88 76 PRO A C 1
ATOM 584 O O . PRO A 1 76 ? -3.422 33.125 14.453 1 94.88 76 PRO A O 1
ATOM 587 N N . CYS A 1 77 ? -2.623 32.75 12.328 1 95.25 77 CYS A N 1
ATOM 588 C CA . CYS A 1 77 ? -2.021 31.469 12.664 1 95.25 77 CYS A CA 1
ATOM 589 C C . CYS A 1 77 ? -0.793 31.203 11.805 1 95.25 77 CYS A C 1
ATOM 591 O O . CYS A 1 77 ? -0.521 31.938 10.852 1 95.25 77 CYS A O 1
ATOM 593 N N . TRP A 1 78 ? 0.032 30.25 12.227 1 94.44 78 TRP A N 1
ATOM 594 C CA . TRP A 1 78 ? 1.289 29.844 11.609 1 94.44 78 TRP A CA 1
ATOM 595 C C . TRP A 1 78 ? 1.328 28.328 11.406 1 94.44 78 TRP A C 1
ATOM 597 O O . TRP A 1 78 ? 0.805 27.562 12.227 1 94.44 78 TRP A O 1
ATOM 607 N N . ILE A 1 79 ? 1.88 27.953 10.352 1 94 79 ILE A N 1
ATOM 608 C CA . ILE A 1 79 ? 2.137 26.531 10.156 1 94 79 ILE A CA 1
ATOM 609 C C . ILE A 1 79 ? 3.598 26.219 10.477 1 94 79 ILE A C 1
ATOM 611 O O . ILE A 1 79 ? 4.496 26.969 10.086 1 94 79 ILE A O 1
ATOM 615 N N . ILE A 1 80 ? 3.838 25.203 11.219 1 88.5 80 ILE A N 1
ATOM 616 C CA . ILE A 1 80 ? 5.172 24.75 11.602 1 88.5 80 ILE A CA 1
ATOM 617 C C . ILE A 1 80 ? 5.672 23.703 10.594 1 88.5 80 ILE A C 1
ATOM 619 O O . ILE A 1 80 ? 5.059 22.656 10.43 1 88.5 80 ILE A O 1
ATOM 623 N N . LEU A 1 81 ? 6.871 24.016 9.977 1 88.56 81 LEU A N 1
ATOM 624 C CA . LEU A 1 81 ? 7.262 23.203 8.82 1 88.56 81 LEU A CA 1
ATOM 625 C C . LEU A 1 81 ? 8.516 22.391 9.125 1 88.56 81 LEU A C 1
ATOM 627 O O . LEU A 1 81 ? 8.977 21.625 8.289 1 88.56 81 LEU A O 1
ATOM 631 N N . ASP A 1 82 ? 9.031 22.484 10.305 1 82.62 82 ASP A N 1
ATOM 632 C CA . ASP A 1 82 ? 10.289 21.797 10.562 1 82.62 82 ASP A CA 1
ATOM 633 C C . ASP A 1 82 ? 10.047 20.453 11.234 1 82.62 82 ASP A C 1
ATOM 635 O O . ASP A 1 82 ? 10.992 19.734 11.578 1 82.62 82 ASP A O 1
ATOM 639 N N . GLU A 1 83 ? 8.867 20.156 11.586 1 83.81 83 GLU A N 1
ATOM 640 C CA . GLU A 1 83 ? 8.508 18.828 12.078 1 83.81 83 GLU A CA 1
ATOM 641 C C . GLU A 1 83 ? 7.129 18.406 11.578 1 83.81 83 GLU A C 1
ATOM 643 O O . GLU A 1 83 ? 6.328 19.25 11.164 1 83.81 83 GLU A O 1
ATOM 648 N N . TYR A 1 84 ? 6.863 17.156 11.609 1 89 84 TYR A N 1
ATOM 649 C CA . TYR A 1 84 ? 5.582 16.625 11.164 1 89 84 TYR A CA 1
ATOM 650 C C . TYR A 1 84 ? 5.316 15.258 11.773 1 89 84 TYR A C 1
ATOM 652 O O . TYR A 1 84 ? 6.234 14.602 12.273 1 89 84 TYR A O 1
ATOM 660 N N . ASN A 1 85 ? 4.008 14.977 11.844 1 88.81 85 ASN A N 1
ATOM 661 C CA . ASN A 1 85 ? 3.613 13.602 12.102 1 88.81 85 ASN A CA 1
ATOM 662 C C . ASN A 1 85 ? 3.352 12.836 10.805 1 88.81 85 ASN A C 1
ATOM 664 O O . ASN A 1 85 ? 2.592 13.297 9.953 1 88.81 85 ASN A O 1
ATOM 668 N N . ARG A 1 86 ? 4.051 11.75 10.617 1 88.75 86 ARG A N 1
ATOM 669 C CA . ARG A 1 86 ? 3.719 10.828 9.531 1 88.75 86 ARG A CA 1
ATOM 670 C C . ARG A 1 86 ? 2.668 9.82 9.977 1 88.75 86 ARG A C 1
ATOM 672 O O . ARG A 1 86 ? 2.852 9.125 10.977 1 88.75 86 ARG A O 1
ATOM 679 N N . VAL A 1 87 ? 1.567 9.742 9.219 1 88.88 87 VAL A N 1
ATOM 680 C CA . VAL A 1 87 ? 0.46 8.891 9.633 1 88.88 87 VAL A CA 1
ATOM 681 C C . VAL A 1 87 ? 0.074 7.941 8.5 1 88.88 87 VAL A C 1
ATOM 683 O O . VAL A 1 87 ? -0.233 8.391 7.391 1 88.88 87 VAL A O 1
ATOM 686 N N . GLU A 1 88 ? 0.192 6.617 8.812 1 89 88 GLU A N 1
ATOM 687 C CA . GLU A 1 88 ? -0.348 5.641 7.871 1 89 88 GLU A CA 1
ATOM 688 C C . GLU A 1 88 ? -1.873 5.695 7.836 1 89 88 GLU A C 1
ATOM 690 O O . GLU A 1 88 ? -2.523 5.723 8.883 1 89 88 GLU A O 1
ATOM 695 N N . LEU A 1 89 ? -2.393 5.648 6.637 1 88.62 89 LEU A N 1
ATOM 696 C CA . LEU A 1 89 ? -3.816 5.922 6.477 1 88.62 89 LEU A CA 1
ATOM 697 C C . LEU A 1 89 ? -4.656 4.77 7.023 1 88.62 89 LEU A C 1
ATOM 699 O O . LEU A 1 89 ? -5.836 4.949 7.328 1 88.62 89 LEU A O 1
ATOM 703 N N . ASP A 1 90 ? -4.121 3.609 7.184 1 84.69 90 ASP A N 1
ATOM 704 C CA . ASP A 1 90 ? -4.867 2.494 7.754 1 84.69 90 ASP A CA 1
ATOM 705 C C . ASP A 1 90 ? -4.773 2.494 9.281 1 84.69 90 ASP A C 1
ATOM 707 O O . ASP A 1 90 ? -5.461 1.72 9.945 1 84.69 90 ASP A O 1
ATOM 711 N N . LYS A 1 91 ? -3.904 3.408 9.844 1 82.25 91 LYS A N 1
ATOM 712 C CA . LYS A 1 91 ? -3.723 3.514 11.289 1 82.25 91 LYS A CA 1
ATOM 713 C C . LYS A 1 91 ? -3.898 4.953 11.766 1 82.25 91 LYS A C 1
ATOM 715 O O . LYS A 1 91 ? -3.131 5.438 12.594 1 82.25 91 LYS A O 1
ATOM 720 N N . ALA A 1 92 ? -4.797 5.633 11.102 1 84.31 92 ALA A N 1
ATOM 721 C CA . ALA A 1 92 ? -4.949 7.043 11.461 1 84.31 92 ALA A CA 1
ATOM 722 C C . ALA A 1 92 ? -5.918 7.211 12.625 1 84.31 92 ALA A C 1
ATOM 724 O O . ALA A 1 92 ? -6.922 7.918 12.508 1 84.31 92 ALA A O 1
ATOM 725 N N . TYR A 1 93 ? -5.547 6.754 13.773 1 85.31 93 TYR A N 1
ATOM 726 C CA . TYR A 1 93 ? -6.387 6.715 14.961 1 85.31 93 TYR A CA 1
ATOM 727 C C . TYR A 1 93 ? -6.426 8.078 15.648 1 85.31 93 TYR A C 1
ATOM 729 O O . TYR A 1 93 ? -7.348 8.367 16.422 1 85.31 93 TYR A O 1
ATOM 737 N N . ASP A 1 94 ? -5.496 8.859 15.344 1 87.12 94 ASP A N 1
ATOM 738 C CA . ASP A 1 94 ? -5.352 10.125 16.062 1 87.12 94 ASP A CA 1
ATOM 739 C C . ASP A 1 94 ? -6.047 11.258 15.305 1 87.12 94 ASP A C 1
ATOM 741 O O . ASP A 1 94 ? -5.859 12.43 15.641 1 87.12 94 ASP A O 1
ATOM 745 N N . LEU A 1 95 ? -6.812 10.828 14.344 1 89.69 95 LEU A N 1
ATOM 746 C CA . LEU A 1 95 ? -7.664 11.82 13.688 1 89.69 95 LEU A CA 1
ATOM 747 C C . LEU A 1 95 ? -8.938 12.055 14.492 1 89.69 95 LEU A C 1
ATOM 749 O O . LEU A 1 95 ? -9.633 11.109 14.859 1 89.69 95 LEU A O 1
ATOM 753 N N . GLU A 1 96 ? -9.211 13.305 14.797 1 89.88 96 GLU A N 1
ATOM 754 C CA . GLU A 1 96 ? -10.453 13.617 15.492 1 89.88 96 GLU A CA 1
ATOM 755 C C . GLU A 1 96 ? -11.656 13.406 14.578 1 89.88 96 GLU A C 1
ATOM 757 O O . GLU A 1 96 ? -12.688 12.891 15.016 1 89.88 96 GLU A O 1
ATOM 762 N N . THR A 1 97 ? -11.5 13.906 13.359 1 85.81 97 THR A N 1
ATOM 763 C CA . THR A 1 97 ? -12.5 13.75 12.305 1 85.81 97 THR A CA 1
ATOM 764 C C . THR A 1 97 ? -11.828 13.648 10.938 1 85.81 97 THR A C 1
ATOM 766 O O . THR A 1 97 ? -10.711 14.141 10.75 1 85.81 97 THR A O 1
ATOM 769 N N . THR A 1 98 ? -12.539 13.016 10.055 1 83.12 98 THR A N 1
ATOM 770 C CA . THR A 1 98 ? -12.016 12.93 8.703 1 83.12 98 THR A CA 1
ATOM 771 C C . THR A 1 98 ? -12.539 14.078 7.84 1 83.12 98 THR A C 1
ATOM 773 O O . THR A 1 98 ? -12.148 14.219 6.68 1 83.12 98 THR A O 1
ATOM 776 N N . VAL A 1 99 ? -13.383 14.859 8.445 1 91.62 99 VAL A N 1
ATOM 777 C CA . VAL A 1 99 ? -13.922 16 7.719 1 91.62 99 VAL A CA 1
ATOM 778 C C . VAL A 1 99 ? -12.977 17.188 7.859 1 91.62 99 VAL A C 1
ATOM 780 O O . VAL A 1 99 ? -12.719 17.656 8.969 1 91.62 99 VAL A O 1
ATOM 783 N N . PRO A 1 100 ? -12.594 17.656 6.773 1 96.44 100 PRO A N 1
ATOM 784 C CA . PRO A 1 100 ? -11.672 18.781 6.848 1 96.44 100 PRO A CA 1
ATOM 785 C C . PRO A 1 100 ? -12.359 20.078 7.305 1 96.44 100 PRO A C 1
ATOM 787 O O . PRO A 1 100 ? -13.539 20.281 7.008 1 96.44 100 PRO A O 1
ATOM 790 N N . LEU A 1 101 ? -11.688 20.922 8.07 1 97.31 101 LEU A N 1
ATOM 791 C CA . LEU A 1 101 ? -12.109 22.281 8.391 1 97.31 101 LEU A CA 1
ATOM 792 C C . LEU A 1 101 ? -12.172 23.141 7.129 1 97.31 101 LEU A C 1
ATOM 794 O O . LEU A 1 101 ? -13.055 24 6.996 1 97.31 101 LEU A O 1
ATOM 798 N N . GLY A 1 102 ? -11.328 22.969 6.285 1 97.81 102 GLY A N 1
ATOM 799 C CA . GLY A 1 102 ? -11.094 23.688 5.039 1 97.81 102 GLY A CA 1
ATOM 800 C C . GLY A 1 102 ? -9.82 23.25 4.332 1 97.81 102 GLY A C 1
ATOM 801 O O . GLY A 1 102 ? -9.281 22.172 4.621 1 97.81 102 GLY A O 1
ATOM 802 N N . SER A 1 103 ? -9.508 24.031 3.295 1 98.31 103 SER A N 1
ATOM 803 C CA . SER A 1 103 ? -8.305 23.734 2.531 1 98.31 103 SER A CA 1
ATOM 804 C C . SER A 1 103 ? -7.59 25.016 2.096 1 98.31 103 SER A C 1
ATOM 806 O O . SER A 1 103 ? -8.234 26.016 1.784 1 98.31 103 SER A O 1
ATOM 808 N N . PHE A 1 104 ? -6.277 24.906 2.109 1 98.25 104 PHE A N 1
ATOM 809 C CA . PHE A 1 104 ? -5.484 25.984 1.533 1 98.25 104 PHE A CA 1
ATOM 810 C C . PHE A 1 104 ? -5.59 25.984 0.012 1 98.25 104 PHE A C 1
ATOM 812 O O . PHE A 1 104 ? -5.922 24.953 -0.59 1 98.25 104 PHE A O 1
ATOM 819 N N . SER A 1 105 ? -5.312 27.156 -0.561 1 97.69 105 SER A N 1
ATOM 820 C CA . SER A 1 105 ? -5.273 27.25 -2.018 1 97.69 105 SER A CA 1
ATOM 821 C C . SER A 1 105 ? -4.109 26.438 -2.586 1 97.69 105 SER A C 1
ATOM 823 O O . SER A 1 105 ? -3.102 26.234 -1.906 1 97.69 105 SER A O 1
ATOM 825 N N . PRO A 1 106 ? -4.27 26.047 -3.811 1 97 106 PRO A N 1
ATOM 826 C CA . PRO A 1 106 ? -3.141 25.359 -4.449 1 97 106 PRO A CA 1
ATOM 827 C C . PRO A 1 106 ? -1.862 26.188 -4.438 1 97 106 PRO A C 1
ATOM 829 O O . PRO A 1 106 ? -0.769 25.656 -4.254 1 97 106 PRO A O 1
ATOM 832 N N . ALA A 1 107 ? -1.969 27.516 -4.559 1 96.25 107 ALA A N 1
ATOM 833 C CA . ALA A 1 107 ? -0.804 28.406 -4.555 1 96.25 107 ALA A CA 1
ATOM 834 C C . ALA A 1 107 ? -0.114 28.391 -3.193 1 96.25 107 ALA A C 1
ATOM 836 O O . ALA A 1 107 ? 1.114 28.312 -3.113 1 96.25 107 ALA A O 1
ATOM 837 N N . PHE A 1 108 ? -0.923 28.5 -2.234 1 96.94 108 PHE A N 1
ATOM 838 C CA . PHE A 1 108 ? -0.343 28.5 -0.896 1 96.94 108 PHE A CA 1
ATOM 839 C C . PHE A 1 108 ? 0.256 27.125 -0.566 1 96.94 108 PHE A C 1
ATOM 841 O O . PHE A 1 108 ? 1.312 27.047 0.063 1 96.94 108 PHE A O 1
ATOM 848 N N . LEU A 1 109 ? -0.395 26.031 -0.927 1 96.56 109 LEU A N 1
ATOM 849 C CA . LEU A 1 109 ? 0.153 24.688 -0.725 1 96.56 109 LEU A CA 1
ATOM 850 C C . LEU A 1 109 ? 1.494 24.547 -1.434 1 96.56 109 LEU A C 1
ATOM 852 O O . LEU A 1 109 ? 2.42 23.938 -0.896 1 96.56 109 LEU A O 1
ATOM 856 N N . LYS A 1 110 ? 1.588 25.109 -2.602 1 94.88 110 LYS A N 1
ATOM 857 C CA . LYS A 1 110 ? 2.854 25.078 -3.328 1 94.88 110 LYS A CA 1
ATOM 858 C C . LYS A 1 110 ? 3.953 25.797 -2.551 1 94.88 110 LYS A C 1
ATOM 860 O O . LYS A 1 110 ? 5.09 25.312 -2.488 1 94.88 110 LYS A O 1
ATOM 865 N N . ALA A 1 111 ? 3.625 26.906 -1.957 1 92.94 111 ALA A N 1
ATOM 866 C CA . ALA A 1 111 ? 4.582 27.656 -1.144 1 92.94 111 ALA A CA 1
ATOM 867 C C . ALA A 1 111 ? 5.031 26.828 0.062 1 92.94 111 ALA A C 1
ATOM 869 O O . ALA A 1 111 ? 6.215 26.828 0.414 1 92.94 111 ALA A O 1
ATOM 870 N N . ILE A 1 112 ? 4.094 26.172 0.62 1 93.94 112 ILE A N 1
ATOM 871 C CA . ILE A 1 112 ? 4.395 25.312 1.757 1 93.94 112 ILE A CA 1
ATOM 872 C C . ILE A 1 112 ? 5.355 24.203 1.326 1 93.94 112 ILE A C 1
ATOM 874 O O . ILE A 1 112 ? 6.379 23.984 1.973 1 93.94 112 ILE A O 1
ATOM 878 N N . ALA A 1 113 ? 4.996 23.562 0.241 1 89.75 113 ALA A N 1
ATOM 879 C CA . ALA A 1 113 ? 5.797 22.453 -0.259 1 89.75 113 ALA A CA 1
ATOM 880 C C . ALA A 1 113 ? 7.23 22.891 -0.549 1 89.75 113 ALA A C 1
ATOM 882 O O . ALA A 1 113 ? 8.18 22.172 -0.222 1 89.75 113 ALA A O 1
ATOM 883 N N . ASN A 1 114 ? 7.387 24.016 -1.121 1 87.81 114 ASN A N 1
ATOM 884 C CA . ASN A 1 114 ? 8.711 24.547 -1.426 1 87.81 114 ASN A CA 1
ATOM 885 C C . ASN A 1 114 ? 9.523 24.797 -0.157 1 87.81 114 ASN A C 1
ATOM 887 O O . ASN A 1 114 ? 10.719 24.516 -0.117 1 87.81 114 ASN A O 1
ATOM 891 N N . THR A 1 115 ? 8.828 25.281 0.837 1 85.38 115 THR A N 1
ATOM 892 C CA . THR A 1 115 ? 9.5 25.562 2.104 1 85.38 115 THR A CA 1
ATOM 893 C C . THR A 1 115 ? 9.922 24.266 2.787 1 85.38 115 THR A C 1
ATOM 895 O O . THR A 1 115 ? 11.023 24.172 3.332 1 85.38 115 THR A O 1
ATOM 898 N N . VAL A 1 116 ? 9.086 23.344 2.717 1 85.88 116 VAL A N 1
ATOM 899 C CA . VAL A 1 116 ? 9.383 22.047 3.316 1 85.88 116 VAL A CA 1
ATOM 900 C C . VAL A 1 116 ? 10.594 21.422 2.627 1 85.88 116 VAL A C 1
ATOM 902 O O . VAL A 1 116 ? 11.469 20.844 3.287 1 85.88 116 VAL A O 1
ATOM 905 N N . LYS A 1 117 ? 10.641 21.422 1.346 1 82.88 117 LYS A N 1
ATOM 906 C CA . LYS A 1 117 ? 11.758 20.875 0.583 1 82.88 117 LYS A CA 1
ATOM 907 C C . LYS A 1 117 ? 13.078 21.516 1.001 1 82.88 117 LYS A C 1
ATOM 909 O O . LYS A 1 117 ? 14.094 20.844 1.146 1 82.88 117 LYS A O 1
ATOM 914 N N . GLN A 1 118 ? 12.977 22.75 1.206 1 78.94 118 GLN A N 1
ATOM 915 C CA . GLN A 1 118 ? 14.172 23.484 1.618 1 78.94 118 GLN A CA 1
ATOM 916 C C . GLN A 1 118 ? 14.586 23.094 3.035 1 78.94 118 GLN A C 1
ATOM 918 O O . GLN A 1 118 ? 15.781 22.953 3.318 1 78.94 118 GLN A O 1
ATOM 923 N N . ALA A 1 119 ? 13.539 22.891 3.848 1 74.81 119 ALA A N 1
ATOM 924 C CA . ALA A 1 119 ? 13.805 22.5 5.227 1 74.81 119 ALA A CA 1
ATOM 925 C C . ALA A 1 119 ? 14.359 21.078 5.289 1 74.81 119 ALA A C 1
ATOM 927 O O . ALA A 1 119 ? 15.234 20.781 6.105 1 74.81 119 ALA A O 1
ATOM 928 N N . ALA A 1 120 ? 13.844 20.219 4.469 1 73.31 120 ALA A N 1
ATOM 929 C CA . ALA A 1 120 ? 14.297 18.828 4.418 1 73.31 120 ALA A CA 1
ATOM 930 C C . ALA A 1 120 ? 15.734 18.75 3.922 1 73.31 120 ALA A C 1
ATOM 932 O O . ALA A 1 120 ? 16.516 17.906 4.398 1 73.31 120 ALA A O 1
ATOM 933 N N . ALA A 1 121 ? 15.984 19.484 2.936 1 67.12 121 ALA A N 1
ATOM 934 C CA . ALA A 1 121 ? 17.344 19.484 2.398 1 67.12 121 ALA A CA 1
ATOM 935 C C . ALA A 1 121 ? 18.344 19.953 3.449 1 67.12 121 ALA A C 1
ATOM 937 O O . ALA A 1 121 ? 19.5 19.531 3.451 1 67.12 121 ALA A O 1
ATOM 938 N N . SER A 1 122 ? 17.766 20.656 4.23 1 62.5 122 SER A N 1
ATOM 939 C CA . SER A 1 122 ? 18.641 21.156 5.281 1 62.5 122 SER A CA 1
ATOM 940 C C . SER A 1 122 ? 18.625 20.25 6.504 1 62.5 122 SER A C 1
ATOM 942 O O . SER A 1 122 ? 19.344 20.484 7.469 1 62.5 122 SER A O 1
ATOM 944 N N . ARG A 1 123 ? 18.516 18.969 6.449 1 54.62 123 ARG A N 1
ATOM 945 C CA . ARG A 1 123 ? 18.531 17.875 7.426 1 54.62 123 ARG A CA 1
ATOM 946 C C . ARG A 1 123 ? 17.641 18.203 8.625 1 54.62 123 ARG A C 1
ATOM 948 O O . ARG A 1 123 ? 17.656 17.484 9.625 1 54.62 123 ARG A O 1
ATOM 955 N N . LYS A 1 124 ? 16.703 19.188 8.469 1 56.5 124 LYS A N 1
ATOM 956 C CA . LYS A 1 124 ? 16.094 19.656 9.719 1 56.5 124 LYS A CA 1
ATOM 957 C C . LYS A 1 124 ? 14.703 19.047 9.898 1 56.5 124 LYS A C 1
ATOM 959 O O . LYS A 1 124 ? 14.07 19.234 10.945 1 56.5 124 LYS A O 1
ATOM 964 N N . LEU A 1 125 ? 14.164 18.234 8.891 1 58.69 125 LEU A N 1
ATOM 965 C CA . LEU A 1 125 ? 12.805 17.703 9.008 1 58.69 125 LEU A CA 1
ATOM 966 C C . LEU A 1 125 ? 12.805 16.391 9.766 1 58.69 125 LEU A C 1
ATOM 968 O O . LEU A 1 125 ? 13.516 15.445 9.398 1 58.69 125 LEU A O 1
ATOM 972 N N . GLY A 1 126 ? 12.398 16.406 11.008 1 53.19 126 GLY A N 1
ATOM 973 C CA . GLY A 1 126 ? 12.281 15.188 11.789 1 53.19 126 GLY A CA 1
ATOM 974 C C . GLY A 1 126 ? 10.898 14.555 11.703 1 53.19 126 GLY A C 1
ATOM 975 O O . GLY A 1 126 ? 9.891 15.227 11.914 1 53.19 126 GLY A O 1
ATOM 976 N N . GLY A 1 127 ? 10.711 13.516 11.031 1 57.69 127 GLY A N 1
ATOM 977 C CA . GLY A 1 127 ? 9.484 12.734 11.039 1 57.69 127 GLY A CA 1
ATOM 978 C C . GLY A 1 127 ? 9.359 11.812 12.234 1 57.69 127 GLY A C 1
ATOM 979 O O . GLY A 1 127 ? 10.367 11.312 12.734 1 57.69 127 GLY A O 1
ATOM 980 N N . ILE A 1 128 ? 8.203 11.938 12.891 1 53 128 ILE A N 1
ATOM 981 C CA . ILE A 1 128 ? 7.941 10.969 13.953 1 53 128 ILE A CA 1
ATOM 982 C C . ILE A 1 128 ? 6.969 9.906 13.453 1 53 128 ILE A C 1
ATOM 984 O O . ILE A 1 128 ? 5.871 10.227 12.992 1 53 128 ILE A O 1
ATOM 988 N N . VAL A 1 129 ? 7.539 8.695 13.344 1 49.69 129 VAL A N 1
ATOM 989 C CA . VAL A 1 129 ? 6.676 7.562 13.016 1 49.69 129 VAL A CA 1
ATOM 990 C C . VAL A 1 1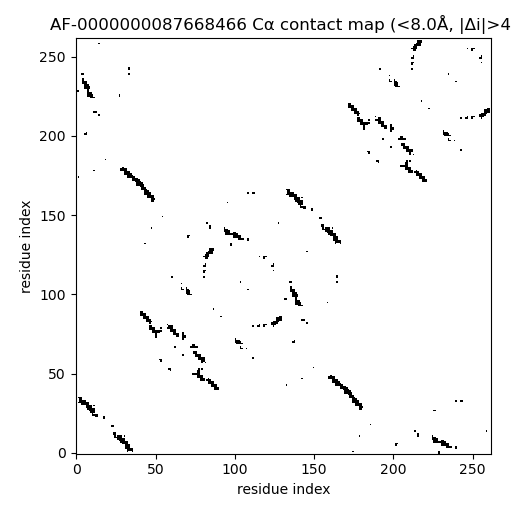29 ? 6.004 7.039 14.289 1 49.69 129 VAL A C 1
ATOM 992 O O . VAL A 1 129 ? 6.684 6.707 15.258 1 49.69 129 VAL A O 1
ATOM 995 N N . ARG A 1 130 ? 4.602 7.16 14.391 1 44.03 130 ARG A N 1
ATOM 996 C CA . ARG A 1 130 ? 3.877 6.562 15.508 1 44.03 130 ARG A CA 1
ATOM 997 C C . ARG A 1 130 ? 3.914 5.039 15.422 1 44.03 130 ARG A C 1
ATOM 999 O O . ARG A 1 130 ? 3.561 4.457 14.398 1 44.03 130 ARG A O 1
ATOM 1006 N N . SER A 1 131 ? 4.789 4.422 15.859 1 40.72 131 SER A N 1
ATOM 1007 C CA . SER A 1 131 ? 4.766 2.969 15.984 1 40.72 131 SER A CA 1
ATOM 1008 C C . SER A 1 131 ? 3.635 2.512 16.906 1 40.72 131 SER A C 1
ATOM 1010 O O . SER A 1 131 ? 3.262 3.221 17.844 1 40.72 131 SER A O 1
ATOM 1012 N N . MET B 1 1 ? -11.273 11.188 2.029 1 75.38 1 MET B N 1
ATOM 1013 C CA . MET B 1 1 ? -9.852 10.875 1.857 1 75.38 1 MET B CA 1
ATOM 1014 C C . MET B 1 1 ? -8.992 12.117 2.08 1 75.38 1 MET B C 1
ATOM 1016 O O . MET B 1 1 ? -9.422 13.234 1.788 1 75.38 1 MET B O 1
ATOM 1020 N N . LEU B 1 2 ? -7.996 12.062 2.947 1 89.62 2 LEU B N 1
ATOM 1021 C CA . LEU B 1 2 ? -7.086 13.156 3.26 1 89.62 2 LEU B CA 1
ATOM 1022 C C . LEU B 1 2 ? -6.23 13.516 2.049 1 89.62 2 LEU B C 1
ATOM 1024 O O . LEU B 1 2 ? -5.582 12.648 1.462 1 89.62 2 LEU B O 1
ATOM 1028 N N . GLU B 1 3 ? -6.414 14.75 1.573 1 93.94 3 GLU B N 1
ATOM 1029 C CA . GLU B 1 3 ? -5.668 15.242 0.421 1 93.94 3 GLU B CA 1
ATOM 1030 C C . GLU B 1 3 ? -4.781 16.422 0.805 1 93.94 3 GLU B C 1
ATOM 1032 O O . GLU B 1 3 ? -5.129 17.203 1.693 1 93.94 3 GLU B O 1
ATOM 1037 N N . PRO B 1 4 ? -3.668 16.547 0.071 1 95.81 4 PRO B N 1
ATOM 1038 C CA . PRO B 1 4 ? -2.82 17.719 0.328 1 95.81 4 PRO B CA 1
ATOM 1039 C C . PRO B 1 4 ? -3.602 19.031 0.309 1 95.81 4 PRO B C 1
ATOM 1041 O O . PRO B 1 4 ? -4.484 19.219 -0.534 1 95.81 4 PRO B O 1
ATOM 1044 N N . GLY B 1 5 ? -3.262 19.859 1.24 1 97.31 5 GLY B N 1
ATOM 1045 C CA . GLY B 1 5 ? -3.92 21.141 1.348 1 97.31 5 GLY B CA 1
ATOM 1046 C C . GLY B 1 5 ? -5.039 21.156 2.371 1 97.31 5 GLY B C 1
ATOM 1047 O O . GLY B 1 5 ? -5.434 22.234 2.848 1 97.31 5 GLY B O 1
ATOM 1048 N N . GLN B 1 6 ? -5.57 20.016 2.668 1 97.75 6 GLN B N 1
ATOM 1049 C CA . GLN B 1 6 ? -6.664 19.938 3.633 1 97.75 6 GLN B CA 1
ATOM 1050 C C . GLN B 1 6 ? -6.16 20.188 5.051 1 97.75 6 GLN B C 1
ATOM 1052 O O . GLN B 1 6 ? -5.051 19.781 5.402 1 97.75 6 GLN B O 1
ATOM 1057 N N . VAL B 1 7 ? -6.988 20.906 5.797 1 97.88 7 VAL B N 1
ATOM 1058 C CA . VAL B 1 7 ? -6.75 21.125 7.219 1 97.88 7 VAL B CA 1
ATOM 1059 C C . VAL B 1 7 ? -7.742 20.312 8.047 1 97.88 7 VAL B C 1
ATOM 1061 O O . VAL B 1 7 ? -8.953 20.391 7.828 1 97.88 7 VAL B O 1
ATOM 1064 N N . VAL B 1 8 ? -7.184 19.5 8.945 1 96.75 8 VAL B N 1
ATOM 1065 C CA . VAL B 1 8 ? -8.008 18.625 9.773 1 96.75 8 VAL B CA 1
ATOM 1066 C C . VAL B 1 8 ? -7.594 18.766 11.234 1 96.75 8 VAL B C 1
ATOM 1068 O O . VAL B 1 8 ? -6.527 19.297 11.539 1 96.75 8 VAL B O 1
ATOM 1071 N N . ARG B 1 9 ? -8.508 18.328 12.094 1 95.31 9 ARG B N 1
ATOM 1072 C CA . ARG B 1 9 ? -8.164 18.266 13.508 1 95.31 9 ARG B CA 1
ATOM 1073 C C . ARG B 1 9 ? -7.516 16.938 13.859 1 95.31 9 ARG B C 1
ATOM 1075 O O . ARG B 1 9 ? -8.016 15.875 13.477 1 95.31 9 ARG B O 1
ATOM 1082 N N . PHE B 1 10 ? -6.418 17 14.594 1 94.06 10 PHE B N 1
ATOM 1083 C CA . 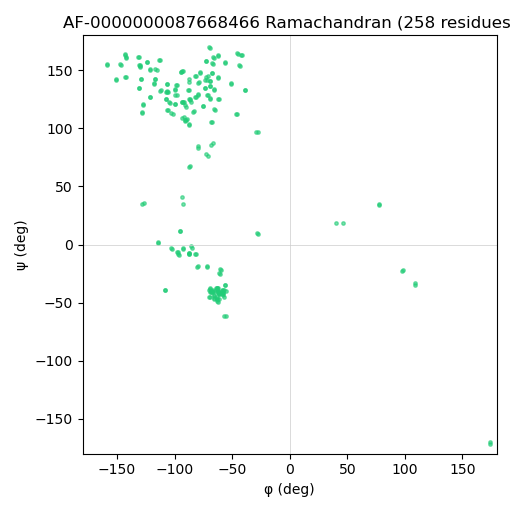PHE B 1 10 ? -5.559 15.852 14.836 1 94.06 10 PHE B CA 1
ATOM 1084 C C . PHE B 1 10 ? -4.859 15.977 16.188 1 94.06 10 PHE B C 1
ATOM 1086 O O . PHE B 1 10 ? -4.465 17.062 16.594 1 94.06 10 PHE B O 1
ATOM 1093 N N . PHE B 1 11 ? -4.727 14.789 16.891 1 91.12 11 PHE B N 1
ATOM 1094 C CA . PHE B 1 11 ? -3.949 14.727 18.125 1 91.12 11 PHE B CA 1
ATOM 1095 C C . PHE B 1 11 ? -2.459 14.648 17.828 1 91.12 11 PHE B C 1
ATOM 1097 O O . PHE B 1 11 ? -1.875 13.562 17.828 1 91.12 11 PHE B O 1
ATOM 1104 N N . TYR B 1 12 ? -1.926 15.758 17.609 1 90.31 12 TYR B N 1
ATOM 1105 C CA . TYR B 1 12 ? -0.556 15.898 17.125 1 90.31 12 TYR B CA 1
ATOM 1106 C C . TYR B 1 12 ? 0.445 15.586 18.234 1 90.31 12 TYR B C 1
ATOM 1108 O O . TYR B 1 12 ? 0.295 16.047 19.375 1 90.31 12 TYR B O 1
ATOM 1116 N N . LEU B 1 13 ? 1.471 14.797 17.906 1 84.38 13 LEU B N 1
ATOM 1117 C CA . LEU B 1 13 ? 2.559 14.453 18.812 1 84.38 13 LEU B CA 1
ATOM 1118 C C . LEU B 1 13 ? 3.787 15.312 18.547 1 84.38 13 LEU B C 1
ATOM 1120 O O . LEU B 1 13 ? 4.34 15.289 17.453 1 84.38 13 LEU B O 1
ATOM 1124 N N . TRP B 1 14 ? 4.191 16.016 19.531 1 82.5 14 TRP B N 1
ATOM 1125 C CA . TRP B 1 14 ? 5.379 16.859 19.406 1 82.5 14 TRP B CA 1
ATOM 1126 C C . TRP B 1 14 ? 6.637 16.094 19.797 1 82.5 14 TRP B C 1
ATOM 1128 O O . TRP B 1 14 ? 6.629 15.312 20.75 1 82.5 14 TRP B O 1
ATOM 1138 N N . SER B 1 15 ? 7.59 15.922 18.875 1 72.5 15 SER B N 1
ATOM 1139 C CA . SER B 1 15 ? 8.867 15.297 19.219 1 72.5 15 SER B CA 1
ATOM 1140 C C . SER B 1 15 ? 9.547 16.016 20.375 1 72.5 15 SER B C 1
ATOM 1142 O O . SER B 1 15 ? 10.156 15.383 21.234 1 72.5 15 SER B O 1
ATOM 1144 N N . ARG B 1 16 ? 9.914 17.297 20.266 1 60.06 16 ARG B N 1
ATOM 1145 C CA . ARG B 1 16 ? 10.602 18.062 21.312 1 60.06 16 ARG B CA 1
ATOM 1146 C C . ARG B 1 16 ? 9.594 18.703 22.266 1 60.06 16 ARG B C 1
ATOM 1148 O O . ARG B 1 16 ? 8.43 18.875 21.922 1 60.06 16 ARG B O 1
ATOM 1155 N N . GLN B 1 17 ? 9.914 18.734 23.469 1 52.53 17 GLN B N 1
ATOM 1156 C CA . GLN B 1 17 ? 9.141 19.469 24.469 1 52.53 17 GLN B CA 1
ATOM 1157 C C . GLN B 1 17 ? 8.438 20.672 23.828 1 52.53 17 GLN B C 1
ATOM 1159 O O . GLN B 1 17 ? 9.086 21.531 23.219 1 52.53 17 GLN B O 1
ATOM 1164 N N . PRO B 1 18 ? 7.16 20.422 23.5 1 53.38 18 PRO B N 1
ATOM 1165 C CA . PRO B 1 18 ? 6.449 21.594 22.984 1 53.38 18 PRO B CA 1
ATOM 1166 C C . PRO B 1 18 ? 6.82 22.875 23.719 1 53.38 18 PRO B C 1
ATOM 1168 O O . PRO B 1 18 ? 7.246 22.828 24.875 1 53.38 18 PRO B O 1
ATOM 1171 N N . ALA B 1 19 ? 7.105 23.984 22.984 1 47.75 19 ALA B N 1
ATOM 1172 C CA . ALA B 1 19 ? 7.348 25.25 23.703 1 47.75 19 ALA B CA 1
ATOM 1173 C C . ALA B 1 19 ? 6.363 25.422 24.859 1 47.75 19 ALA B C 1
ATOM 1175 O O . ALA B 1 19 ? 5.293 24.812 24.859 1 47.75 19 ALA B O 1
ATOM 1176 N N . ALA B 1 20 ? 6.586 26.219 25.719 1 45.53 20 ALA B N 1
ATOM 1177 C CA . ALA B 1 20 ? 5.809 26.688 26.859 1 45.53 20 ALA B CA 1
ATOM 1178 C C . ALA B 1 20 ? 4.375 27.016 26.453 1 45.53 20 ALA B C 1
ATOM 1180 O O . ALA B 1 20 ? 4.148 27.766 25.5 1 45.53 20 ALA B O 1
ATOM 1181 N N . GLY B 1 21 ? 3.352 26.25 26.922 1 48.78 21 GLY B N 1
ATOM 1182 C CA . GLY B 1 21 ? 1.93 26.453 26.688 1 48.78 21 GLY B CA 1
ATOM 1183 C C . GLY B 1 21 ? 1.33 25.422 25.75 1 48.78 21 GLY B C 1
ATOM 1184 O O . GLY B 1 21 ? 0.111 25.375 25.578 1 48.78 21 GLY B O 1
ATOM 1185 N N . GLU B 1 22 ? 2.125 25.016 24.844 1 51.94 22 GLU B N 1
ATOM 1186 C CA . GLU B 1 22 ? 1.57 24 23.953 1 51.94 22 GLU B CA 1
ATOM 1187 C C . GLU B 1 22 ? 1.459 22.656 24.672 1 51.94 22 GLU B C 1
ATOM 1189 O O . GLU B 1 22 ? 2.439 22.156 25.219 1 51.94 22 GLU B O 1
ATOM 1194 N N . GLU B 1 23 ? 0.49 22.469 25.484 1 49.53 23 GLU B N 1
ATOM 1195 C CA . GLU B 1 23 ? 0.264 21.234 26.234 1 49.53 23 GLU B CA 1
ATOM 1196 C C . GLU B 1 23 ? 0.415 20 25.359 1 49.53 23 GLU B C 1
ATOM 1198 O O . GLU B 1 23 ? 0.284 20.094 24.125 1 49.53 23 GLU B O 1
ATOM 1203 N N . SER B 1 24 ? 0.534 18.844 26.047 1 50.84 24 SER B N 1
ATOM 1204 C CA . SER B 1 24 ? 0.665 17.438 25.703 1 50.84 24 SER B CA 1
ATOM 1205 C C . SER B 1 24 ? -0.299 17.031 24.594 1 50.84 24 SER B C 1
ATOM 1207 O O . SER B 1 24 ? -1.252 17.766 24.312 1 50.84 24 SER B O 1
ATOM 1209 N N . GLY B 1 25 ? -0.044 15.922 23.719 1 55.94 25 GLY B N 1
ATOM 1210 C CA . GLY B 1 25 ? -0.722 15.023 22.797 1 55.94 25 GLY B CA 1
ATOM 1211 C C . GLY B 1 25 ? -2.188 14.82 23.125 1 55.94 25 GLY B C 1
ATOM 1212 O O . GLY B 1 25 ? -2.854 13.977 22.531 1 55.94 25 GLY B O 1
ATOM 1213 N N . ARG B 1 26 ? -2.641 15.758 24.172 1 63.69 26 ARG B N 1
ATOM 1214 C CA . ARG B 1 26 ? -3.98 15.375 24.609 1 63.69 26 ARG B CA 1
ATOM 1215 C C . ARG B 1 26 ? -5.047 16.188 23.875 1 63.69 26 ARG B C 1
ATOM 1217 O O . ARG B 1 26 ? -6.238 15.891 23.969 1 63.69 26 ARG B O 1
ATOM 1224 N N . LYS B 1 27 ? -4.535 17.266 23.094 1 82 27 LYS B N 1
ATOM 1225 C CA . LYS B 1 27 ? -5.625 17.984 22.438 1 82 27 LYS B CA 1
ATOM 1226 C C . LYS B 1 27 ? -5.5 17.891 20.922 1 82 27 LYS B C 1
ATOM 1228 O O . LYS B 1 27 ? -4.395 17.969 20.375 1 82 27 LYS B O 1
ATOM 1233 N N . ALA B 1 28 ? -6.695 17.781 20.375 1 90.31 28 ALA B N 1
ATOM 1234 C CA . ALA B 1 28 ? -6.715 17.812 18.922 1 90.31 28 ALA B CA 1
ATOM 1235 C C . ALA B 1 28 ? -6.426 19.203 18.391 1 90.31 28 ALA B C 1
ATOM 1237 O O . ALA B 1 28 ? -6.93 20.203 18.938 1 90.31 28 ALA B O 1
ATOM 1238 N N . ARG B 1 29 ? -5.508 19.375 17.5 1 92.06 29 ARG B N 1
ATOM 1239 C CA . ARG B 1 29 ? -5.164 20.672 16.891 1 92.06 29 ARG B CA 1
ATOM 1240 C C . ARG B 1 29 ? -5.27 20.609 15.375 1 92.06 29 ARG B C 1
ATOM 1242 O O . ARG B 1 29 ? -5.266 19.516 14.797 1 92.06 29 ARG B O 1
ATOM 1249 N N . PRO B 1 30 ? -5.457 21.828 14.805 1 95.75 30 PRO B N 1
ATOM 1250 C CA . PRO B 1 30 ? -5.441 21.812 13.336 1 95.75 30 PRO B CA 1
ATOM 1251 C C . PRO B 1 30 ? -4.078 21.438 12.766 1 95.75 30 PRO B C 1
ATOM 1253 O O . PRO B 1 30 ? -3.043 21.891 13.273 1 95.75 30 PRO B O 1
ATOM 1256 N N . VAL B 1 31 ? -4.152 20.562 11.82 1 95.5 31 VAL B N 1
ATOM 1257 C CA . VAL B 1 31 ? -2.967 20.188 11.062 1 95.5 31 VAL B CA 1
ATOM 1258 C C . VAL B 1 31 ? -3.266 20.266 9.57 1 95.5 31 VAL B C 1
ATOM 1260 O O . VAL B 1 31 ? -4.414 20.109 9.148 1 95.5 31 VAL B O 1
ATO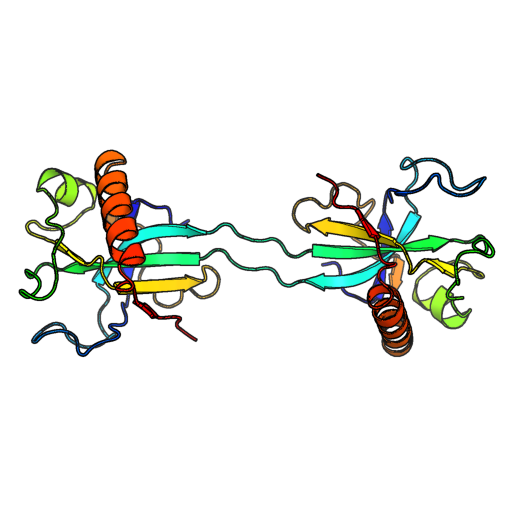M 1263 N N . CYS B 1 32 ? -2.215 20.484 8.844 1 96.81 32 CYS B N 1
ATOM 1264 C CA . CYS B 1 32 ? -2.334 20.5 7.391 1 96.81 32 CYS B CA 1
ATOM 1265 C C . CYS B 1 32 ? -1.713 19.25 6.781 1 96.81 32 CYS B C 1
ATOM 1267 O O . CYS B 1 32 ? -0.591 18.875 7.129 1 96.81 32 CYS B O 1
ATOM 1269 N N . VAL B 1 33 ? -2.469 18.625 5.887 1 96.5 33 VAL B N 1
ATOM 1270 C CA . VAL B 1 33 ? -1.906 17.578 5.039 1 96.5 33 VAL B CA 1
ATOM 1271 C C . VAL B 1 33 ? -1.042 18.203 3.949 1 96.5 33 VAL B C 1
ATOM 1273 O O . VAL B 1 33 ? -1.545 18.938 3.094 1 96.5 33 VAL B O 1
ATOM 1276 N N . VAL B 1 34 ? 0.247 17.891 3.91 1 93.88 34 VAL B N 1
ATOM 1277 C CA . VAL B 1 34 ? 1.116 18.516 2.918 1 93.88 34 VAL B CA 1
ATOM 1278 C C . VAL B 1 34 ? 1.499 17.484 1.851 1 93.88 34 VAL B C 1
ATOM 1280 O O . VAL B 1 34 ? 1.557 17.812 0.662 1 93.88 34 VAL B O 1
ATOM 1283 N N . VAL B 1 35 ? 1.743 16.266 2.309 1 90.94 35 VAL B N 1
ATOM 1284 C CA . VAL B 1 35 ? 2.131 15.195 1.4 1 90.94 35 VAL B CA 1
ATOM 1285 C C . VAL B 1 35 ? 1.269 13.961 1.661 1 90.94 35 VAL B C 1
ATOM 1287 O O . VAL B 1 35 ? 0.948 13.648 2.811 1 90.94 35 VAL B O 1
ATOM 1290 N N . ARG B 1 36 ? 0.807 13.383 0.583 1 91.75 36 ARG B N 1
ATOM 1291 C CA . ARG B 1 36 ? 0.18 12.062 0.624 1 91.75 36 ARG B CA 1
ATOM 1292 C C . ARG B 1 36 ? 0.918 11.078 -0.276 1 91.75 36 ARG B C 1
ATOM 1294 O O . ARG B 1 36 ? 1.131 11.344 -1.459 1 91.75 36 ARG B O 1
ATOM 1301 N N . THR B 1 37 ? 1.292 9.984 0.272 1 90.56 37 THR B N 1
ATOM 1302 C CA . THR B 1 37 ? 1.943 8.945 -0.518 1 90.56 37 THR B CA 1
ATOM 1303 C C . THR B 1 37 ? 0.924 7.918 -1.011 1 90.56 37 THR B C 1
ATOM 1305 O O . THR B 1 37 ? -0.127 7.734 -0.392 1 90.56 37 THR B O 1
ATOM 1308 N N . ALA B 1 38 ? 1.191 7.375 -2.16 1 85.94 38 ALA B N 1
ATOM 1309 C CA . ALA B 1 38 ? 0.294 6.414 -2.797 1 85.94 38 ALA B CA 1
ATOM 1310 C C . ALA B 1 38 ? 0.242 5.105 -2.012 1 85.94 38 ALA B C 1
ATOM 1312 O O . ALA B 1 38 ? 1.201 4.75 -1.322 1 85.94 38 ALA B O 1
ATOM 1313 N N . VAL B 1 39 ? -0.901 4.539 -2.092 1 85.44 39 VAL B N 1
ATOM 1314 C CA . VAL B 1 39 ? -1.041 3.166 -1.619 1 85.44 39 VAL B CA 1
ATOM 1315 C C . VAL B 1 39 ? -0.282 2.221 -2.549 1 85.44 39 VAL B C 1
ATOM 1317 O O . VAL B 1 39 ? -0.337 2.365 -3.771 1 85.44 39 VAL B O 1
ATOM 1320 N N . VAL B 1 40 ? 0.575 1.463 -2.01 1 83.5 40 VAL B N 1
ATOM 1321 C CA . VAL B 1 40 ? 1.176 0.38 -2.781 1 83.5 40 VAL B CA 1
ATOM 1322 C C . VAL B 1 40 ? 0.371 -0.903 -2.586 1 83.5 40 VAL B C 1
ATOM 1324 O O . VAL B 1 40 ? 0.347 -1.467 -1.489 1 83.5 40 VAL B O 1
ATOM 1327 N N . PRO B 1 41 ? -0.286 -1.22 -3.678 1 84.5 41 PRO B N 1
ATOM 1328 C CA . PRO B 1 41 ? -1.045 -2.465 -3.531 1 84.5 41 PRO B CA 1
ATOM 1329 C C . PRO B 1 41 ? -0.151 -3.672 -3.262 1 84.5 41 PRO B C 1
ATOM 1331 O O . PRO B 1 41 ? 1.023 -3.672 -3.639 1 84.5 41 PRO B O 1
ATOM 1334 N N . GLY B 1 42 ? -0.623 -4.492 -2.492 1 87.75 42 GLY B N 1
ATOM 1335 C CA . GLY B 1 42 ? 0.089 -5.758 -2.396 1 87.75 42 GLY B CA 1
ATOM 1336 C C . GLY B 1 42 ? 0.251 -6.457 -3.734 1 87.75 42 GLY B C 1
ATOM 1337 O O . GLY B 1 42 ? -0.369 -6.062 -4.723 1 87.75 42 GLY B O 1
ATOM 1338 N N . ALA B 1 43 ? 1.27 -7.332 -3.857 1 90.75 43 ALA B N 1
ATOM 1339 C CA . ALA B 1 43 ? 1.529 -8.102 -5.074 1 90.75 43 ALA B CA 1
ATOM 1340 C C . ALA B 1 43 ? 1.7 -9.586 -4.762 1 90.75 43 ALA B C 1
ATOM 1342 O O . ALA B 1 43 ? 1.991 -9.953 -3.623 1 90.75 43 ALA B O 1
ATOM 1343 N N . VAL B 1 44 ? 1.395 -10.312 -5.82 1 92.88 44 VAL B N 1
ATOM 1344 C CA . VAL B 1 44 ? 1.652 -11.75 -5.715 1 92.88 44 VAL B CA 1
ATOM 1345 C C . VAL B 1 44 ? 2.613 -12.188 -6.816 1 92.88 44 VAL B C 1
ATOM 1347 O O . VAL B 1 44 ? 2.67 -11.562 -7.879 1 92.88 44 VAL B O 1
ATOM 1350 N N . PHE B 1 45 ? 3.365 -13.211 -6.488 1 91.38 45 PHE B N 1
ATOM 1351 C CA . PHE B 1 45 ? 4.254 -13.875 -7.434 1 91.38 45 PHE B CA 1
ATOM 1352 C C . PHE B 1 45 ? 3.676 -15.219 -7.859 1 91.38 45 PHE B C 1
ATOM 1354 O O . PHE B 1 45 ? 3.508 -16.125 -7.031 1 91.38 45 PHE B O 1
ATOM 1361 N N . LEU B 1 46 ? 3.373 -15.266 -9.141 1 93.56 46 LEU B N 1
ATOM 1362 C CA . LEU B 1 46 ? 2.672 -16.422 -9.703 1 93.56 46 LEU B CA 1
ATOM 1363 C C . LEU B 1 46 ? 3.627 -17.297 -10.492 1 93.56 46 LEU B C 1
ATOM 1365 O O . LEU B 1 46 ? 4.277 -16.844 -11.43 1 93.56 46 LEU B O 1
ATOM 1369 N N . PHE B 1 47 ? 3.688 -18.547 -10.07 1 92.69 47 PHE B N 1
ATOM 1370 C CA . PHE B 1 47 ? 4.512 -19.531 -10.75 1 92.69 47 PHE B CA 1
ATOM 1371 C C . PHE B 1 47 ? 3.646 -20.5 -11.547 1 92.69 47 PHE B C 1
ATOM 1373 O O . PHE B 1 47 ? 2.689 -21.062 -11.016 1 92.69 47 PHE B O 1
ATOM 1380 N N . PRO B 1 48 ? 3.953 -20.766 -12.797 1 92.19 48 PRO B N 1
ATOM 1381 C CA . PRO B 1 48 ? 3.109 -21.625 -13.648 1 92.19 48 PRO B CA 1
ATOM 1382 C C . PRO B 1 48 ? 3.283 -23.109 -13.359 1 92.19 48 PRO B C 1
ATOM 1384 O O . PRO B 1 48 ? 4.363 -23.531 -12.953 1 92.19 48 PRO B O 1
ATOM 1387 N N . ILE B 1 49 ? 2.189 -23.781 -13.547 1 94.12 49 ILE B N 1
ATOM 1388 C CA . ILE B 1 49 ? 2.162 -25.234 -13.438 1 94.12 49 ILE B CA 1
ATOM 1389 C C . ILE B 1 49 ? 1.92 -25.844 -14.812 1 94.12 49 ILE B C 1
ATOM 1391 O O . ILE B 1 49 ? 1.071 -25.375 -15.578 1 94.12 49 ILE B O 1
ATOM 1395 N N . SER B 1 50 ? 2.75 -26.859 -15.133 1 90.5 50 SER B N 1
ATOM 1396 C CA . SER B 1 50 ? 2.672 -27.516 -16.438 1 90.5 50 SER B CA 1
ATOM 1397 C C . SER B 1 50 ? 2.324 -28.984 -16.281 1 90.5 50 SER B C 1
ATOM 1399 O O . SER B 1 50 ? 2.809 -29.656 -15.375 1 90.5 50 SER B O 1
ATOM 1401 N N . SER B 1 51 ? 1.464 -29.438 -17.156 1 90.94 51 SER B N 1
ATOM 1402 C CA . SER B 1 51 ? 1.201 -30.875 -17.234 1 90.94 51 SER B CA 1
ATOM 1403 C C . SER B 1 51 ? 2.264 -31.578 -18.078 1 90.94 51 SER B C 1
ATOM 1405 O O . SER B 1 51 ? 2.32 -32.812 -18.094 1 90.94 51 SER B O 1
ATOM 1407 N N . GLN B 1 52 ? 3.102 -30.766 -18.719 1 86 52 GLN B N 1
ATOM 1408 C CA . GLN B 1 52 ? 4.219 -31.328 -19.469 1 86 52 GLN B CA 1
ATOM 1409 C C . GLN B 1 52 ? 5.543 -31.109 -18.75 1 86 52 GLN B C 1
ATOM 1411 O O . GLN B 1 52 ? 5.777 -30.031 -18.188 1 86 52 GLN B O 1
ATOM 1416 N N . MET B 1 53 ? 6.344 -32.125 -18.766 1 82.5 53 MET B N 1
ATOM 1417 C CA . MET B 1 53 ? 7.664 -32.031 -18.156 1 82.5 53 MET B CA 1
ATOM 1418 C C . MET B 1 53 ? 8.5 -30.953 -18.844 1 82.5 53 MET B C 1
ATOM 1420 O O . MET B 1 53 ? 8.602 -30.938 -20.078 1 82.5 53 MET B O 1
ATOM 1424 N N . PRO B 1 54 ? 8.961 -30.062 -17.969 1 77.38 54 PRO B N 1
ATOM 1425 C CA . PRO B 1 54 ? 9.797 -29.016 -18.578 1 77.38 54 PRO B CA 1
ATOM 1426 C C . PRO B 1 54 ? 11.062 -29.578 -19.219 1 77.38 54 PRO B C 1
ATOM 1428 O O . PRO B 1 54 ? 11.461 -30.719 -18.922 1 77.38 54 PRO B O 1
ATOM 1431 N N . GLY B 1 55 ? 11.664 -28.812 -20.047 1 75.19 55 GLY B N 1
ATOM 1432 C CA . GLY B 1 55 ? 12.875 -29.219 -20.75 1 75.19 55 GLY B CA 1
ATOM 1433 C C . GLY B 1 55 ? 14.078 -29.344 -19.828 1 75.19 55 GLY B C 1
ATOM 1434 O O . GLY B 1 55 ? 14 -29.031 -18.641 1 75.19 55 GLY B O 1
ATOM 1435 N N . PRO B 1 56 ? 15.125 -29.906 -20.359 1 72.69 56 PRO B N 1
ATOM 1436 C CA . PRO B 1 56 ? 16.328 -30.203 -19.594 1 72.69 56 PRO B CA 1
ATOM 1437 C C . PRO B 1 56 ? 16.969 -28.953 -19 1 72.69 56 PRO B C 1
ATOM 1439 O O . PRO B 1 56 ? 17.719 -29.031 -18.016 1 72.69 56 PRO B O 1
ATOM 1442 N N . ASP B 1 57 ? 16.703 -27.859 -19.5 1 70.12 57 ASP B N 1
ATOM 1443 C CA . ASP B 1 57 ? 17.359 -26.641 -19.062 1 70.12 57 ASP B CA 1
ATOM 1444 C C . ASP B 1 57 ? 16.656 -26.031 -17.859 1 70.12 57 ASP B C 1
ATOM 1446 O O . ASP B 1 57 ? 17.141 -25.062 -17.266 1 70.12 57 ASP B O 1
ATOM 1450 N N . ARG B 1 58 ? 15.586 -26.75 -17.516 1 68.06 58 ARG B N 1
ATOM 1451 C CA . ARG B 1 58 ? 14.82 -26.188 -16.391 1 68.06 58 ARG B CA 1
ATOM 1452 C C . ARG B 1 58 ? 14.586 -27.25 -15.32 1 68.06 58 ARG B C 1
ATOM 1454 O O . ARG B 1 58 ? 13.984 -28.281 -15.586 1 68.06 58 ARG B O 1
ATOM 1461 N N . PRO B 1 59 ? 15.172 -27.016 -14.203 1 68.31 59 PRO B N 1
ATOM 1462 C CA . PRO B 1 59 ? 14.844 -28 -13.164 1 68.31 59 PRO B CA 1
ATOM 1463 C C . PRO B 1 59 ? 13.391 -27.922 -12.719 1 68.31 59 PRO B C 1
ATOM 1465 O O . PRO B 1 59 ? 12.945 -26.891 -12.219 1 68.31 59 PRO B O 1
ATOM 1468 N N . PRO B 1 60 ? 12.68 -28.953 -13.219 1 72.31 60 PRO B N 1
ATOM 1469 C CA . PRO B 1 60 ? 11.289 -28.906 -12.773 1 72.31 60 PRO B CA 1
ATOM 1470 C C . PRO B 1 60 ? 11.102 -29.422 -11.344 1 72.31 60 PRO B C 1
ATOM 1472 O O . PRO B 1 60 ? 11.891 -30.234 -10.875 1 72.31 60 PRO B O 1
ATOM 1475 N N . LEU B 1 61 ? 10.281 -28.766 -10.609 1 89.44 61 LEU B N 1
ATOM 1476 C CA . LEU B 1 61 ? 9.812 -29.328 -9.352 1 89.44 61 LEU B CA 1
ATOM 1477 C C . LEU B 1 61 ? 8.523 -30.125 -9.562 1 89.44 61 LEU B C 1
ATOM 1479 O O . LEU B 1 61 ? 7.461 -29.531 -9.781 1 89.44 61 LEU B O 1
ATOM 1483 N N . ALA B 1 62 ? 8.688 -31.531 -9.484 1 93.56 62 ALA B N 1
ATOM 1484 C CA . ALA B 1 62 ? 7.52 -32.406 -9.664 1 93.56 62 ALA B CA 1
ATOM 1485 C C . ALA B 1 62 ? 6.562 -32.281 -8.484 1 93.56 62 ALA B C 1
ATOM 1487 O O . ALA B 1 62 ? 6.996 -32.188 -7.328 1 93.56 62 ALA B O 1
ATOM 1488 N N . ILE B 1 63 ? 5.27 -32.281 -8.742 1 96.44 63 ILE B N 1
ATOM 1489 C CA . ILE B 1 63 ? 4.234 -32.25 -7.711 1 96.44 63 ILE B CA 1
ATOM 1490 C C . ILE B 1 63 ? 3.701 -33.656 -7.441 1 96.44 63 ILE B C 1
ATOM 1492 O O . ILE B 1 63 ? 3.342 -34.375 -8.375 1 96.44 63 ILE B O 1
ATOM 1496 N N . SER B 1 64 ? 3.662 -34.062 -6.195 1 97.31 64 SER B N 1
ATOM 1497 C CA . SER B 1 64 ? 3.182 -35.406 -5.844 1 97.31 64 SER B CA 1
ATOM 1498 C C . SER B 1 64 ? 1.694 -35.531 -6.148 1 97.31 64 SER B C 1
ATOM 1500 O O . SER B 1 64 ? 0.973 -34.562 -6.25 1 97.31 64 SER B O 1
ATOM 1502 N N . GLN B 1 65 ? 1.322 -36.844 -6.23 1 97.81 65 GLN B N 1
ATOM 1503 C CA . GLN B 1 65 ? -0.086 -37.125 -6.492 1 97.81 65 GLN B CA 1
ATOM 1504 C C . GLN B 1 65 ? -0.974 -36.5 -5.402 1 97.81 65 GLN B C 1
ATOM 1506 O O . GLN B 1 65 ? -2.045 -35.969 -5.695 1 97.81 65 GLN B O 1
ATOM 1511 N N . VAL B 1 66 ? -0.561 -36.594 -4.168 1 98.12 66 VAL B N 1
ATOM 1512 C CA . VAL B 1 66 ? -1.322 -36.062 -3.035 1 98.12 66 VAL B CA 1
ATOM 1513 C C . VAL B 1 66 ? -1.481 -34.562 -3.168 1 98.12 66 VAL B C 1
ATOM 1515 O O . VAL B 1 66 ? -2.574 -34 -2.969 1 98.12 66 VAL B O 1
ATOM 1518 N N . GLU B 1 67 ? -0.443 -33.906 -3.457 1 98.44 67 GLU B N 1
ATOM 1519 C CA . GLU B 1 67 ? -0.479 -32.438 -3.596 1 98.44 67 GLU B CA 1
ATOM 1520 C C . GLU B 1 67 ? -1.319 -32.031 -4.801 1 98.44 67 GLU B C 1
ATOM 1522 O O . GLU B 1 67 ? -2.012 -31.016 -4.754 1 98.44 67 GLU B O 1
ATOM 1527 N N . CYS B 1 68 ? -1.197 -32.781 -5.902 1 98.19 68 CYS B N 1
ATOM 1528 C CA . CYS B 1 68 ? -2.061 -32.5 -7.047 1 98.19 68 CYS B CA 1
ATOM 1529 C C . CYS B 1 68 ? -3.529 -32.594 -6.652 1 98.19 68 CYS B C 1
ATOM 1531 O O . CYS B 1 68 ? -4.324 -31.719 -7.023 1 98.19 68 CYS B O 1
ATOM 1533 N N . ARG B 1 69 ? -3.879 -33.562 -5.926 1 97.75 69 ARG B N 1
ATOM 1534 C CA . ARG B 1 69 ? -5.254 -33.719 -5.465 1 97.75 69 ARG B CA 1
ATOM 1535 C C . ARG B 1 69 ? -5.684 -32.562 -4.598 1 97.75 69 ARG B C 1
ATOM 1537 O O . ARG B 1 69 ? -6.766 -32 -4.785 1 97.75 69 ARG B O 1
ATOM 1544 N N . ARG B 1 70 ? -4.816 -32.094 -3.684 1 97.88 70 ARG B N 1
ATOM 1545 C CA . ARG B 1 70 ? -5.105 -30.984 -2.797 1 97.88 70 ARG B CA 1
ATOM 1546 C C . ARG B 1 70 ? -5.324 -29.703 -3.592 1 97.88 70 ARG B C 1
ATOM 1548 O O . ARG B 1 70 ? -6.18 -28.891 -3.238 1 97.88 70 ARG B O 1
ATOM 1555 N N . ALA B 1 71 ? -4.559 -29.562 -4.617 1 97.94 71 ALA B N 1
ATOM 1556 C CA . ALA B 1 71 ? -4.539 -28.328 -5.387 1 97.94 71 ALA B CA 1
ATOM 1557 C C . ALA B 1 71 ? -5.602 -28.344 -6.48 1 97.94 71 ALA B C 1
ATOM 1559 O O . ALA B 1 71 ? -5.797 -27.344 -7.18 1 97.94 71 ALA B O 1
ATOM 1560 N N . GLY B 1 72 ? -6.234 -29.469 -6.664 1 97.25 72 GLY B N 1
ATOM 1561 C CA . GLY B 1 72 ? -7.246 -29.578 -7.699 1 97.25 72 GLY B CA 1
ATOM 1562 C C . GLY B 1 72 ? -6.664 -29.734 -9.094 1 97.25 72 GLY B C 1
ATOM 1563 O O . GLY B 1 72 ? -7.215 -29.219 -10.062 1 97.25 72 GLY B O 1
ATOM 1564 N N . LEU B 1 73 ? -5.578 -30.391 -9.156 1 97.5 73 LEU B N 1
ATOM 1565 C CA . LEU B 1 73 ? -4.863 -30.578 -10.414 1 97.5 73 LEU B CA 1
ATOM 1566 C C . LEU B 1 73 ? -4.887 -32.031 -10.844 1 97.5 73 LEU B C 1
ATOM 1568 O O . LEU B 1 73 ? -5.055 -32.938 -10.008 1 97.5 73 LEU B O 1
ATOM 1572 N N . ASP B 1 74 ? -4.668 -32.156 -12.148 1 96.56 74 ASP B N 1
ATOM 1573 C CA . ASP B 1 74 ? -4.438 -33.5 -12.648 1 96.56 74 ASP B CA 1
ATOM 1574 C C . ASP B 1 74 ? -2.99 -33.938 -12.43 1 96.56 74 ASP B C 1
ATOM 1576 O O . ASP B 1 74 ? -2.074 -33.125 -12.516 1 96.56 74 ASP B O 1
ATOM 1580 N N . PHE B 1 75 ? -2.9 -35.219 -12.156 1 96.06 75 PHE B N 1
ATOM 1581 C CA . PHE B 1 75 ? -1.575 -35.812 -12.047 1 96.06 75 PHE B CA 1
ATOM 1582 C C . PHE B 1 75 ? -1.189 -36.5 -13.336 1 96.06 75 PHE B C 1
ATOM 1584 O O . PHE B 1 75 ? -2.025 -37.156 -13.969 1 96.06 75 PHE B O 1
ATOM 1591 N N . PRO B 1 76 ? 0.202 -36.312 -13.828 1 94.81 76 PRO B N 1
ATOM 1592 C CA . PRO B 1 76 ? 1.324 -35.594 -13.203 1 94.81 76 PRO B CA 1
ATOM 1593 C C . PRO B 1 76 ? 1.433 -34.156 -13.656 1 94.81 76 PRO B C 1
ATOM 1595 O O . PRO B 1 76 ? 0.961 -33.812 -14.742 1 94.81 76 PRO B O 1
ATOM 1598 N N . CYS B 1 77 ? 1.941 -33.281 -12.742 1 95.19 77 CYS B N 1
ATOM 1599 C CA . CYS B 1 77 ? 2.25 -31.906 -13.141 1 95.19 77 CYS B CA 1
ATOM 1600 C C . CYS B 1 77 ? 3.512 -31.406 -12.445 1 95.19 77 CYS B C 1
ATOM 1602 O O . CYS B 1 77 ? 4.035 -32.062 -11.547 1 95.19 77 CYS B O 1
ATOM 1604 N N . TRP B 1 78 ? 4.078 -30.328 -12.977 1 94.44 78 TRP B N 1
ATOM 1605 C CA . TRP B 1 78 ? 5.309 -29.688 -12.523 1 94.44 78 TRP B CA 1
ATOM 1606 C C . TRP B 1 78 ? 5.098 -28.188 -12.32 1 94.44 78 TRP B C 1
ATOM 1608 O O . TRP B 1 78 ? 4.352 -27.547 -13.062 1 94.44 78 TRP B O 1
ATOM 1618 N N . ILE B 1 79 ? 5.703 -27.703 -11.336 1 94 79 ILE B N 1
ATOM 1619 C CA . ILE B 1 79 ? 5.719 -26.25 -11.164 1 94 79 ILE B CA 1
ATOM 1620 C C . ILE B 1 79 ? 7.043 -25.688 -11.664 1 94 79 ILE B C 1
ATOM 1622 O O . ILE B 1 79 ? 8.109 -26.25 -11.406 1 94 79 ILE B O 1
ATOM 1626 N N . ILE B 1 80 ? 7.004 -24.641 -12.422 1 88.5 80 ILE B N 1
ATOM 1627 C CA . ILE B 1 80 ? 8.172 -23.953 -12.969 1 88.5 80 ILE B CA 1
ATOM 1628 C C . ILE B 1 80 ? 8.594 -22.828 -12.031 1 88.5 80 ILE B C 1
ATOM 1630 O O . ILE B 1 80 ? 7.82 -21.906 -11.773 1 88.5 80 ILE B O 1
ATOM 1634 N N . LEU B 1 81 ? 9.906 -22.891 -11.57 1 88.56 81 LEU B N 1
ATOM 1635 C CA . LEU B 1 81 ? 10.281 -22 -10.477 1 88.56 81 LEU B CA 1
ATOM 1636 C C . LEU B 1 81 ? 11.312 -20.984 -10.938 1 88.56 81 LEU B C 1
ATOM 1638 O O . LEU B 1 81 ? 11.734 -20.109 -10.156 1 88.56 81 LEU B O 1
ATOM 1642 N N . ASP B 1 82 ? 11.68 -21 -12.172 1 82.81 82 ASP B N 1
ATOM 1643 C CA . ASP B 1 82 ? 12.75 -20.094 -12.586 1 82.81 82 ASP B CA 1
ATOM 1644 C C . ASP B 1 82 ? 12.18 -18.828 -13.203 1 82.81 82 ASP B C 1
ATOM 1646 O O . ASP B 1 82 ? 12.938 -17.953 -13.664 1 82.81 82 ASP B O 1
ATOM 1650 N N . GLU B 1 83 ? 10.93 -18.766 -13.398 1 83.75 83 GLU B N 1
ATOM 1651 C CA . GLU B 1 83 ? 10.273 -17.531 -13.82 1 83.75 83 GLU B CA 1
ATOM 1652 C C . GLU B 1 83 ? 8.922 -17.359 -13.148 1 83.75 83 GLU B C 1
ATOM 1654 O O . GLU B 1 83 ? 8.352 -18.328 -12.625 1 83.75 83 GLU B O 1
ATOM 1659 N N . TYR B 1 84 ? 8.422 -16.172 -13.141 1 89.06 84 TYR B N 1
ATOM 1660 C CA . TYR B 1 84 ? 7.137 -15.875 -12.523 1 89.06 84 TYR B CA 1
ATOM 1661 C C . TYR B 1 84 ? 6.539 -14.586 -13.086 1 89.06 84 TYR B C 1
ATOM 1663 O O . TYR B 1 84 ? 7.25 -13.789 -13.695 1 89.06 84 TYR B O 1
ATOM 1671 N N . ASN B 1 85 ? 5.211 -14.562 -12.977 1 88.81 85 ASN B N 1
ATOM 1672 C CA . ASN B 1 85 ? 4.535 -13.289 -13.172 1 88.81 85 ASN B CA 1
ATOM 1673 C C . ASN B 1 85 ? 4.305 -12.562 -11.844 1 88.81 85 ASN B C 1
ATOM 1675 O O . ASN B 1 85 ? 3.764 -13.141 -10.906 1 88.81 85 ASN B O 1
ATOM 1679 N N . ARG B 1 86 ? 4.809 -11.367 -11.742 1 88.69 86 ARG B N 1
ATOM 1680 C CA . ARG B 1 86 ? 4.457 -10.508 -10.617 1 88.69 86 ARG B CA 1
ATOM 1681 C C . ARG B 1 86 ? 3.189 -9.711 -10.914 1 88.69 86 ARG B C 1
ATOM 1683 O O . ARG B 1 86 ? 3.115 -9.008 -11.93 1 88.69 86 ARG B O 1
ATOM 1690 N N . VAL B 1 87 ? 2.199 -9.82 -10.023 1 88.81 87 VAL B N 1
ATOM 1691 C CA . VAL B 1 87 ? 0.909 -9.188 -10.289 1 88.81 87 VAL B CA 1
ATOM 1692 C C . VAL B 1 87 ? 0.508 -8.312 -9.109 1 88.81 87 VAL B C 1
ATOM 1694 O O . VAL B 1 87 ? 0.442 -8.781 -7.969 1 88.81 87 VAL B O 1
ATOM 1697 N N . GLU B 1 88 ? 0.332 -7.004 -9.43 1 88.94 88 GLU B N 1
ATOM 1698 C CA . GLU B 1 88 ? -0.254 -6.133 -8.414 1 88.94 88 GLU B CA 1
ATOM 1699 C C . GLU B 1 88 ? -1.724 -6.469 -8.18 1 88.94 88 GLU B C 1
ATOM 1701 O O . GLU B 1 88 ? -2.49 -6.629 -9.133 1 88.94 88 GLU B O 1
ATOM 1706 N N . LEU B 1 89 ? -2.076 -6.492 -6.918 1 88.5 89 LEU B N 1
ATOM 1707 C CA . LEU B 1 89 ? -3.391 -7.02 -6.574 1 88.5 89 LEU B CA 1
ATOM 1708 C C . LEU B 1 89 ? -4.496 -6.059 -6.996 1 88.5 89 LEU B C 1
ATOM 1710 O O . LEU B 1 89 ? -5.652 -6.457 -7.145 1 88.5 89 LEU B O 1
ATOM 1714 N N . ASP B 1 90 ? -4.219 -4.82 -7.234 1 84.5 90 ASP B N 1
ATOM 1715 C CA . ASP B 1 90 ? -5.227 -3.875 -7.699 1 84.5 90 ASP B CA 1
ATOM 1716 C C . ASP B 1 90 ? -5.332 -3.887 -9.219 1 84.5 90 ASP B C 1
ATOM 1718 O O . ASP B 1 90 ? -6.234 -3.268 -9.789 1 84.5 90 ASP B O 1
ATOM 1722 N N . LYS B 1 91 ? -4.375 -4.617 -9.898 1 82 91 LYS B N 1
ATOM 1723 C CA . LYS B 1 91 ? -4.363 -4.711 -11.352 1 82 91 LYS B CA 1
ATOM 1724 C C . LYS B 1 91 ? -4.332 -6.168 -11.812 1 82 91 LYS B C 1
ATOM 1726 O O . LYS B 1 91 ? -3.604 -6.516 -12.742 1 82 91 LYS B O 1
ATOM 1731 N N . ALA B 1 92 ? -5.016 -7 -11.055 1 84.56 92 ALA B N 1
ATOM 1732 C CA . ALA B 1 92 ? -4.953 -8.422 -11.398 1 84.56 92 ALA B CA 1
ATOM 1733 C C . ALA B 1 92 ? -6.016 -8.781 -12.43 1 84.56 92 ALA B C 1
ATOM 1735 O O . ALA B 1 92 ? -6.852 -9.656 -12.188 1 84.56 92 ALA B O 1
ATOM 1736 N N . TYR B 1 93 ? -5.895 -8.273 -13.609 1 85.19 93 TYR B N 1
ATOM 1737 C CA . TYR B 1 93 ? -6.875 -8.406 -14.68 1 85.19 93 TYR B CA 1
ATOM 1738 C C . TYR B 1 93 ? -6.754 -9.758 -15.367 1 85.19 93 TYR B C 1
ATOM 1740 O O . TYR B 1 93 ? -7.695 -10.219 -16.016 1 85.19 93 TYR B O 1
ATOM 1748 N N . ASP B 1 94 ? -5.66 -10.359 -15.188 1 86.94 94 ASP B N 1
ATOM 1749 C CA . ASP B 1 94 ? -5.383 -11.586 -15.922 1 86.94 94 ASP B CA 1
ATOM 1750 C C . ASP B 1 94 ? -5.754 -12.82 -15.102 1 86.94 94 ASP B C 1
ATOM 1752 O O . ASP B 1 94 ? -5.406 -13.945 -15.469 1 86.94 94 ASP B O 1
ATOM 1756 N N . LEU B 1 95 ? -6.445 -12.531 -14.047 1 89.56 95 LEU B N 1
ATOM 1757 C CA . LEU B 1 95 ? -7.008 -13.641 -13.289 1 89.56 95 LEU B CA 1
ATOM 1758 C C . LEU B 1 95 ? -8.305 -14.125 -13.93 1 89.56 95 LEU B C 1
ATOM 1760 O O . LEU B 1 95 ? -9.211 -13.328 -14.195 1 89.56 95 LEU B O 1
ATOM 1764 N N . GLU B 1 96 ? -8.383 -15.406 -14.203 1 89.69 96 GLU B N 1
ATOM 1765 C CA . GLU B 1 96 ? -9.625 -15.961 -14.727 1 89.69 96 GLU B CA 1
ATOM 1766 C C . GLU B 1 96 ? -10.727 -15.953 -13.672 1 89.69 96 GLU B C 1
ATOM 1768 O O . GLU B 1 96 ? -11.875 -15.648 -13.969 1 89.69 96 GLU B O 1
ATOM 1773 N N . THR B 1 97 ? -10.32 -16.391 -12.477 1 85.38 97 THR B N 1
ATOM 1774 C CA . THR B 1 97 ? -11.195 -16.406 -11.312 1 85.38 97 THR B CA 1
ATOM 1775 C C . THR B 1 97 ? -10.391 -16.156 -10.031 1 85.38 97 THR B C 1
ATOM 1777 O O . THR B 1 97 ? -9.188 -16.422 -9.992 1 85.38 97 THR B O 1
ATOM 1780 N N . THR B 1 98 ? -11.102 -15.664 -9.078 1 82.5 98 THR B N 1
ATOM 1781 C CA . THR B 1 98 ? -10.438 -15.445 -7.801 1 82.5 98 THR B CA 1
ATOM 1782 C C . THR B 1 98 ? -10.617 -16.656 -6.883 1 82.5 98 THR B C 1
ATOM 1784 O O . THR B 1 98 ? -10.055 -16.688 -5.785 1 82.5 98 THR B O 1
ATOM 1787 N N . VAL B 1 99 ? -11.367 -17.578 -7.371 1 91.44 99 VAL B N 1
ATOM 1788 C CA . VAL B 1 99 ? -11.578 -18.797 -6.586 1 91.44 99 VAL B CA 1
ATOM 1789 C C . VAL B 1 99 ? -10.453 -19.797 -6.859 1 91.44 99 VAL B C 1
ATOM 1791 O O . VAL B 1 99 ? -10.258 -20.219 -8 1 91.44 99 VAL B O 1
ATOM 1794 N N . PRO B 1 100 ? -9.852 -20.141 -5.832 1 96.31 100 PRO B N 1
ATOM 1795 C CA . PRO B 1 100 ? -8.75 -21.094 -6.035 1 96.31 100 PRO B CA 1
ATOM 1796 C C . PRO B 1 100 ? -9.242 -22.484 -6.41 1 96.31 100 PRO B C 1
ATOM 1798 O O . PRO B 1 100 ? -10.312 -22.922 -5.965 1 96.31 100 PRO B O 1
ATOM 1801 N N . LEU B 1 101 ? -8.523 -23.219 -7.254 1 97.25 101 LEU B N 1
ATOM 1802 C CA . LEU B 1 101 ? -8.719 -24.641 -7.531 1 97.25 101 LEU B CA 1
ATOM 1803 C C . LEU B 1 101 ? -8.461 -25.484 -6.281 1 97.25 101 LEU B C 1
ATOM 1805 O O . LEU B 1 101 ? -9.148 -26.469 -6.047 1 97.25 101 LEU B O 1
ATOM 1809 N N . GLY B 1 102 ? -7.562 -25.141 -5.547 1 97.75 102 GLY B N 1
ATOM 1810 C CA . GLY B 1 102 ? -7.047 -25.781 -4.344 1 97.75 102 GLY B CA 1
ATOM 1811 C C . GLY B 1 102 ? -5.797 -25.094 -3.805 1 97.75 102 GLY B C 1
ATOM 1812 O O . GLY B 1 102 ? -5.5 -23.953 -4.156 1 97.75 102 GLY B O 1
ATOM 1813 N N . SER B 1 103 ? -5.215 -25.812 -2.83 1 98.31 103 SER B N 1
ATOM 1814 C CA . SER B 1 103 ? -3.994 -25.281 -2.227 1 98.31 103 SER B CA 1
ATOM 1815 C C . SER B 1 103 ? -3.008 -26.391 -1.899 1 98.31 103 SER B C 1
ATOM 1817 O O . SER B 1 103 ? -3.412 -27.5 -1.521 1 98.31 103 SER B O 1
ATOM 1819 N N . PHE B 1 104 ? -1.753 -26.047 -2.08 1 98.25 104 PHE B N 1
ATOM 1820 C CA . PHE B 1 104 ? -0.708 -26.953 -1.621 1 98.25 104 PHE B CA 1
ATOM 1821 C C . PHE B 1 104 ? -0.616 -26.938 -0.099 1 98.25 104 PHE B C 1
ATOM 1823 O O . PHE B 1 104 ? -1.05 -25.984 0.549 1 98.25 104 PHE B O 1
ATOM 1830 N N . SER B 1 105 ? -0.057 -28.031 0.415 1 97.62 105 SER B N 1
ATOM 1831 C CA . SER B 1 105 ? 0.18 -28.078 1.854 1 97.62 105 SER B CA 1
ATOM 1832 C C . SER B 1 105 ? 1.242 -27.078 2.275 1 97.62 105 SER B C 1
ATOM 1834 O O . SER B 1 105 ? 2.098 -26.703 1.475 1 97.62 105 SER B O 1
ATOM 1836 N N . PRO B 1 106 ? 1.174 -26.703 3.523 1 97 106 PRO B N 1
ATOM 1837 C CA . PRO B 1 106 ? 2.229 -25.812 4.02 1 97 106 PRO B CA 1
ATOM 1838 C C . PRO B 1 106 ? 3.627 -26.391 3.834 1 97 106 PRO B C 1
ATOM 1840 O O . PRO B 1 106 ? 4.57 -25.672 3.516 1 97 106 PRO B O 1
ATOM 1843 N N . ALA B 1 107 ? 3.785 -27.719 3.963 1 96.31 107 ALA B N 1
ATOM 1844 C CA . ALA B 1 107 ? 5.082 -28.375 3.799 1 96.31 107 ALA B CA 1
ATOM 1845 C C . ALA B 1 107 ? 5.578 -28.25 2.359 1 96.31 107 ALA B C 1
ATOM 1847 O O . ALA B 1 107 ? 6.746 -27.953 2.123 1 96.31 107 ALA B O 1
ATOM 1848 N N . PHE B 1 108 ? 4.68 -28.531 1.504 1 96.94 108 PHE B N 1
ATOM 1849 C CA . PHE B 1 108 ? 5.074 -28.438 0.103 1 96.94 108 PHE B CA 1
ATOM 1850 C C . PHE B 1 108 ? 5.367 -27 -0.291 1 96.94 108 PHE B C 1
ATOM 1852 O O . PHE B 1 108 ? 6.297 -26.734 -1.055 1 96.94 108 PHE B O 1
ATOM 1859 N N . LEU B 1 109 ? 4.578 -26.016 0.164 1 96.56 109 LEU B N 1
ATOM 1860 C CA . LEU B 1 109 ? 4.84 -24.609 -0.095 1 96.56 109 LEU B CA 1
ATOM 1861 C C . LEU B 1 109 ? 6.211 -24.203 0.437 1 96.56 109 LEU B C 1
ATOM 1863 O O . LEU B 1 109 ? 6.934 -23.453 -0.212 1 96.56 109 LEU B O 1
ATOM 1867 N N . LYS B 1 110 ? 6.555 -24.719 1.567 1 94.94 110 LYS B N 1
ATOM 1868 C CA . LYS B 1 110 ? 7.875 -24.453 2.123 1 94.94 110 LYS B CA 1
ATOM 1869 C C . LYS B 1 110 ? 8.977 -24.969 1.208 1 94.94 110 LYS B C 1
ATOM 1871 O O . LYS B 1 110 ? 9.992 -24.297 1.002 1 94.94 110 LYS B O 1
ATOM 1876 N N . ALA B 1 111 ? 8.797 -26.125 0.659 1 93.12 111 ALA B N 1
ATOM 1877 C CA . ALA B 1 111 ? 9.766 -26.703 -0.277 1 93.12 111 ALA B CA 1
ATOM 1878 C C . ALA B 1 111 ? 9.898 -25.828 -1.524 1 93.12 111 ALA B C 1
ATOM 1880 O O . ALA B 1 111 ? 11.008 -25.625 -2.025 1 93.12 111 ALA B O 1
ATOM 1881 N N . ILE B 1 112 ? 8.781 -25.359 -1.955 1 93.94 112 ILE B N 1
ATOM 1882 C CA . ILE B 1 112 ? 8.773 -24.484 -3.117 1 93.94 112 ILE B CA 1
ATOM 1883 C C . ILE B 1 112 ? 9.555 -23.203 -2.805 1 93.94 112 ILE B C 1
ATOM 1885 O O . ILE B 1 112 ? 10.438 -22.812 -3.574 1 93.94 112 ILE B O 1
ATOM 1889 N N . ALA B 1 113 ? 9.234 -22.625 -1.683 1 89.94 113 ALA B N 1
ATOM 1890 C CA . ALA B 1 113 ? 9.867 -21.375 -1.283 1 89.94 113 ALA B CA 1
ATOM 1891 C C . ALA B 1 113 ? 11.383 -21.547 -1.178 1 89.94 113 ALA B C 1
ATOM 1893 O O . ALA B 1 113 ? 12.141 -20.672 -1.619 1 89.94 113 ALA B O 1
ATOM 1894 N N . ASN B 1 114 ? 11.812 -22.609 -0.634 1 88.19 114 ASN B N 1
ATOM 1895 C CA . ASN B 1 114 ? 13.242 -22.891 -0.504 1 88.19 114 ASN B CA 1
ATOM 1896 C C . ASN B 1 114 ? 13.914 -23 -1.867 1 88.19 114 ASN B C 1
ATOM 1898 O O . ASN B 1 114 ? 15.031 -22.516 -2.057 1 88.19 114 ASN B O 1
ATOM 1902 N N . THR B 1 115 ? 13.211 -23.625 -2.777 1 85.75 115 THR B N 1
ATOM 1903 C CA . THR B 1 115 ? 13.758 -23.797 -4.121 1 85.75 115 THR B CA 1
ATOM 1904 C C . THR B 1 115 ? 13.852 -22.453 -4.84 1 85.75 115 THR B C 1
ATOM 1906 O O . THR B 1 115 ? 14.836 -22.172 -5.52 1 85.75 115 THR B O 1
ATOM 1909 N N . VAL B 1 116 ? 12.867 -21.688 -4.652 1 86.19 116 VAL B N 1
ATOM 1910 C CA . VAL B 1 116 ? 12.836 -20.375 -5.273 1 86.19 116 VAL B CA 1
ATOM 1911 C C . VAL B 1 116 ? 13.984 -19.516 -4.738 1 86.19 116 VAL B C 1
ATOM 1913 O O . VAL B 1 116 ? 14.648 -18.812 -5.496 1 86.19 116 VAL B O 1
ATOM 1916 N N . LYS B 1 117 ? 14.203 -19.5 -3.475 1 83.38 117 LYS B N 1
ATOM 1917 C CA . LYS B 1 117 ? 15.281 -18.734 -2.854 1 83.38 117 LYS B CA 1
ATOM 1918 C C . LYS B 1 117 ? 16.641 -19.141 -3.438 1 83.38 117 LYS B C 1
ATOM 1920 O O . LYS B 1 117 ? 17.484 -18.281 -3.703 1 83.38 117 LYS B O 1
ATOM 1925 N N . GLN B 1 118 ? 16.734 -20.359 -3.635 1 79.62 118 GLN B N 1
ATOM 1926 C CA . GLN B 1 118 ? 17.984 -20.875 -4.199 1 79.62 118 GLN B CA 1
ATOM 1927 C C . GLN B 1 118 ? 18.141 -20.438 -5.652 1 79.62 118 GLN B C 1
ATOM 1929 O O . GLN B 1 118 ? 19.25 -20.078 -6.082 1 79.62 118 GLN B O 1
ATOM 1934 N N . ALA B 1 119 ? 16.984 -20.438 -6.34 1 75.19 119 ALA B N 1
ATOM 1935 C CA . ALA B 1 119 ? 16.984 -20.016 -7.738 1 75.19 119 ALA B CA 1
ATOM 1936 C C . ALA B 1 119 ? 17.266 -18.531 -7.855 1 75.19 119 ALA B C 1
ATOM 1938 O O . ALA B 1 119 ? 17.953 -18.078 -8.773 1 75.19 119 ALA B O 1
ATOM 1939 N N . ALA B 1 120 ? 16.703 -17.766 -6.965 1 73.75 120 ALA B N 1
ATOM 1940 C CA . ALA B 1 120 ? 16.891 -16.312 -6.961 1 73.75 120 ALA B CA 1
ATOM 1941 C C . ALA B 1 120 ? 18.344 -15.953 -6.645 1 73.75 120 ALA B C 1
ATOM 1943 O O . ALA B 1 120 ? 18.891 -15 -7.199 1 73.75 120 ALA B O 1
ATOM 1944 N N . ALA B 1 121 ? 18.844 -16.625 -5.703 1 67.56 121 ALA B N 1
ATOM 1945 C CA . ALA B 1 121 ? 20.234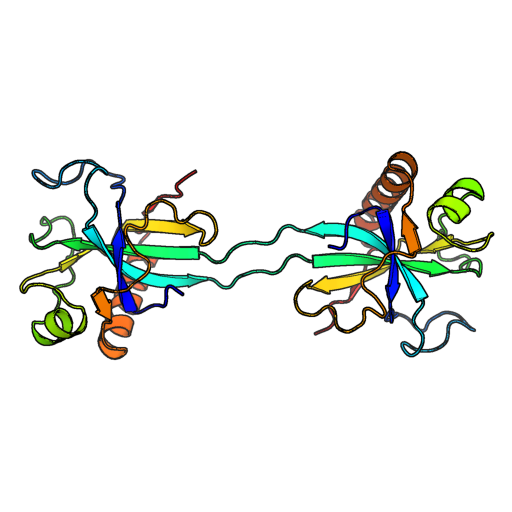 -16.359 -5.34 1 67.56 121 ALA B CA 1
ATOM 1946 C C . ALA B 1 121 ? 21.172 -16.656 -6.512 1 67.56 121 ALA B C 1
ATOM 1948 O O . ALA B 1 121 ? 22.219 -16.016 -6.656 1 67.56 121 ALA B O 1
ATOM 1949 N N .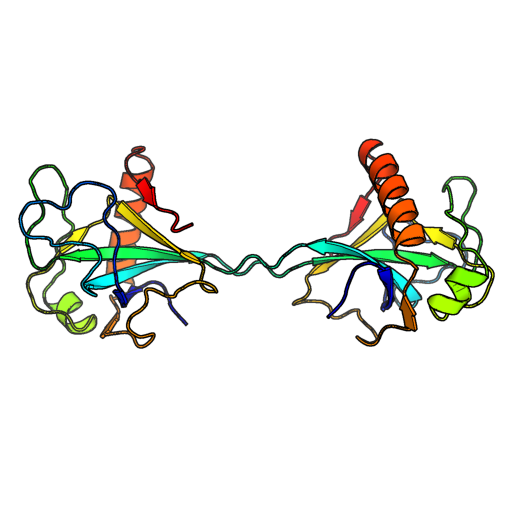 SER B 1 122 ? 20.609 -17.469 -7.215 1 63.12 122 SER B N 1
ATOM 1950 C CA . SER B 1 122 ? 21.422 -17.812 -8.383 1 63.12 122 SER B CA 1
ATOM 1951 C C . SER B 1 122 ? 21.047 -16.938 -9.586 1 63.12 122 SER B C 1
ATOM 1953 O O . SER B 1 122 ? 21.656 -17.047 -10.648 1 63.12 122 SER B O 1
ATOM 1955 N N . ARG B 1 123 ? 20.797 -15.656 -9.484 1 55.19 123 ARG B N 1
ATOM 1956 C CA . ARG B 1 123 ? 20.484 -14.602 -10.438 1 55.19 123 ARG B CA 1
ATOM 1957 C C . ARG B 1 123 ? 19.531 -15.102 -11.523 1 55.19 123 ARG B C 1
ATOM 1959 O O . ARG B 1 123 ? 19.281 -14.406 -12.516 1 55.19 123 ARG B O 1
ATOM 1966 N N . LYS B 1 124 ? 18.781 -16.266 -11.297 1 57.12 124 LYS B N 1
ATOM 1967 C CA . LYS B 1 124 ? 18.125 -16.844 -12.469 1 57.12 124 LYS B CA 1
ATOM 1968 C C . LYS B 1 124 ? 16.641 -16.531 -12.484 1 57.12 124 LYS B C 1
ATOM 1970 O O . LYS B 1 124 ? 15.945 -16.828 -13.453 1 57.12 124 LYS B O 1
ATOM 1975 N N . LEU B 1 125 ? 16.094 -15.82 -11.383 1 59.56 125 LEU B N 1
ATOM 1976 C CA . LEU B 1 125 ? 14.656 -15.562 -11.336 1 59.56 125 LEU B CA 1
ATOM 1977 C C . LEU B 1 125 ? 14.305 -14.266 -12.07 1 59.56 125 LEU B C 1
ATOM 1979 O O . LEU B 1 125 ? 14.859 -13.211 -11.766 1 59.56 125 LEU B O 1
ATOM 1983 N N . GLY B 1 126 ? 13.781 -14.375 -13.266 1 53.53 126 GLY B N 1
ATOM 1984 C CA . GLY B 1 126 ? 13.344 -13.203 -14.008 1 53.53 126 GLY B CA 1
ATOM 1985 C C . GLY B 1 126 ? 11.898 -12.844 -13.75 1 53.53 126 GLY B C 1
ATOM 1986 O O . GLY B 1 126 ? 11.008 -13.695 -13.844 1 53.53 126 GLY B O 1
ATOM 1987 N N . GLY B 1 127 ? 11.594 -11.844 -13.055 1 57.78 127 GLY B N 1
ATOM 1988 C CA . GLY B 1 127 ? 10.25 -11.312 -12.898 1 57.78 127 GLY B CA 1
ATOM 1989 C C . GLY B 1 127 ? 9.812 -10.453 -14.07 1 57.78 127 GLY B C 1
ATOM 1990 O O . GLY B 1 127 ? 10.633 -9.773 -14.695 1 57.78 127 GLY B O 1
ATOM 1991 N N . ILE B 1 128 ? 8.609 -10.812 -14.562 1 53.69 128 ILE B N 1
ATOM 1992 C CA . ILE B 1 128 ? 8.039 -9.93 -15.578 1 53.69 128 ILE B CA 1
ATOM 1993 C C . ILE B 1 128 ? 6.949 -9.062 -14.953 1 53.69 128 ILE B C 1
ATOM 1995 O O . ILE B 1 128 ? 6.004 -9.578 -14.352 1 53.69 128 ILE B O 1
ATOM 1999 N N . VAL B 1 129 ? 7.266 -7.766 -14.922 1 49.97 129 VAL B N 1
ATOM 2000 C CA . VAL B 1 129 ? 6.258 -6.816 -14.469 1 49.97 129 VAL B CA 1
ATOM 2001 C C . VAL B 1 129 ? 5.336 -6.449 -15.625 1 49.97 129 VAL B C 1
ATOM 2003 O O . VAL B 1 129 ? 5.797 -6.02 -16.688 1 49.97 129 VAL B O 1
ATOM 2006 N N . ARG B 1 130 ? 4.008 -6.852 -15.539 1 45.34 130 ARG B N 1
ATOM 2007 C CA . ARG B 1 130 ? 3.035 -6.41 -16.531 1 45.34 130 ARG B CA 1
ATOM 2008 C C . ARG B 1 130 ? 2.795 -4.906 -16.438 1 45.34 130 ARG B C 1
ATOM 2010 O O . ARG B 1 130 ? 2.451 -4.395 -15.367 1 45.34 130 ARG B O 1
ATOM 2017 N N . SER B 1 131 ? 3.473 -4.129 -17.016 1 41.56 131 SER B N 1
ATOM 2018 C CA . SER B 1 131 ? 3.17 -2.705 -17.109 1 41.56 131 SER B CA 1
ATOM 2019 C C . SER B 1 131 ? 1.855 -2.467 -17.844 1 41.56 131 SER B C 1
ATOM 2021 O O . SER B 1 131 ? 1.49 -3.236 -18.734 1 41.56 131 SER B O 1
#

Organism: NCBI:txid484088

Sequence (262 aa):
MLEPGQVVRFFYLWSRQPAAGEESGRKARPVCVVVRTAVVPGAVFLFPISSQMPGPDRPPLAISQVECRRAGLDFPCWIILDEYNRVELDKAYDLETTVPLGSFSPAFLKAIANTVKQAAASRKLGGIVRSMLEPGQVVRFFYLWSRQPAAGEESGRKARPVCVVVRTAVVPGAVFLFPISSQMPGPDRPPLAISQVECRRAGLDFPCWIILDEYNRVELDKAYDLETTVPLGSFSPAFLKAIANTVKQAAASRKLGGIVRS

Solvent-accessible surface area (backbone atoms only — not comparable to full-atom values): 14450 Å² total; per-residue (Å²): 132,94,45,61,29,29,22,28,40,23,42,57,70,70,88,57,83,56,61,93,83,55,70,70,60,81,49,69,35,49,24,33,28,67,43,64,48,71,61,40,63,22,32,36,34,33,25,46,50,32,76,58,84,64,55,92,90,42,81,58,46,76,50,50,65,68,45,22,58,47,24,58,46,68,76,65,32,27,39,43,62,53,44,36,39,47,37,44,62,84,64,55,75,52,47,76,48,89,64,58,60,22,36,45,50,72,68,57,40,50,53,50,52,54,50,35,52,56,36,43,72,60,72,53,51,48,73,45,74,77,124,128,92,46,61,29,29,22,28,40,24,40,56,69,70,89,59,83,56,61,92,83,57,70,70,60,81,48,69,36,50,22,32,30,68,44,65,49,71,62,40,63,22,33,35,34,32,25,46,49,32,74,57,83,64,56,92,91,41,80,59,46,76,50,51,65,68,44,22,56,47,24,58,45,69,76,64,34,27,40,42,60,52,44,36,39,46,36,44,64,86,66,54,74,50,46,76,47,88,63,57,60,24,36,44,49,71,68,56,40,49,54,50,51,54,50,35,54,54,35,44,73,59,74,52,52,50,74,45,75,79,122

Radius of gyration: 26.36 Å; Cα contacts (8 Å, |Δi|>4): 567; chains: 2; bounding box: 35×73×55 Å

Foldseek 3Di:
DADAPDKDWALDQDPPDPPDPPDHSPGTDIDGDHDDDDDQADKDWAWDKAQDDDDPVFDWDWDDPVQCVQQQHDPTMTTGQLETEIGGPVGPPVDPDPDGSHDGDPVVVVVSVVVNVVSVVVVRYDYDYPD/DADAPDKDWALDQDPDDPPDPPDHSPGTDIDGDHDDDDDQADKDWAWDKAQDDDDPVFDWDWDDPVQCVQQQHDPTMTTGQLETEIDGPVGPPVDPDPDGSHDGDPVVVVVSVVVNVVSVVVVRYDYDYPD